Protein AF-A0A1S3J0Y4-F1 (afdb_monomer)

Organism: Lingula anatina (NCBI:txid7574)

pLDDT: mean 82.68, std 21.54, range [33.75, 98.81]

Radius of gyration: 28.7 Å; Cα contacts (8 Å, |Δi|>4): 491; chains: 1; bounding box: 96×42×73 Å

Mean predicted aligned error: 11.29 Å

Secondary structure (DSSP, 8-state):
-PPPPP------------------EEEEEEEEEEESEEEEEETTEEEEE-TT--TT-BEEEEEEEETTS--EEEEEEE-SB-TTT--BTTTTB----EEEEEETTS-B-STTSEEEEEEE--S-GGGGGSS-HHHH---EE-PPPTTTTSTTPPP-TTSEEPEEE-HHHH---SPPPTTTSB-GGGS--TT--EEESS-TTTEEEEEEEEEPPPP--S---------TTSHHHHHHHHTTS--

Foldseek 3Di:
DDDDDDDDDDDDDDDPPPPDPPQDKDKKKWKKAKQAWKWKFKQLHTWDIPVVSLGLFMDITIDIDGFQFKMKIKMKGFHQADQFQGAHDVNQHFFLIWIWIDMPVGDTADLQKWKAFFKWDQPDPVCNVDPCSSVPGGMDGHDDDPSRRHNPDDDDPRTHGWDFDACVSRPSPDADDVPSHHRPVPGPRDPHTITDHPDRRIRGIMMIMHMDPRHRGPPPPPPVPPPVPPVVVVVVVVVVVPD

Structure (mmCIF, N/CA/C/O backbone):
data_AF-A0A1S3J0Y4-F1
#
_entry.id   AF-A0A1S3J0Y4-F1
#
loop_
_atom_site.group_PDB
_atom_site.id
_atom_site.type_symbol
_atom_site.label_atom_id
_atom_site.label_alt_id
_atom_site.label_comp_id
_atom_site.label_asym_id
_atom_site.label_entity_id
_atom_site.label_seq_id
_atom_site.pdbx_PDB_ins_code
_atom_site.Cartn_x
_atom_site.Cartn_y
_atom_site.Cartn_z
_atom_site.occupancy
_atom_site.B_iso_or_equiv
_atom_site.auth_seq_id
_atom_site.auth_comp_id
_atom_site.auth_asym_id
_atom_site.auth_atom_id
_atom_site.pdbx_PDB_model_num
ATOM 1 N N . MET A 1 1 ? -78.689 24.602 47.063 1.00 35.09 1 MET A N 1
ATOM 2 C CA . MET A 1 1 ? -77.256 24.836 46.788 1.00 35.09 1 MET A CA 1
ATOM 3 C C . MET A 1 1 ? -76.621 23.493 46.456 1.00 35.09 1 MET A C 1
ATOM 5 O O . MET A 1 1 ? -76.581 22.658 47.352 1.00 35.09 1 MET A O 1
ATOM 9 N N . PRO A 1 2 ? -76.220 23.218 45.205 1.00 35.97 2 PRO A N 1
ATOM 10 C CA . PRO A 1 2 ? -75.466 22.018 44.874 1.00 35.97 2 PRO A CA 1
ATOM 11 C C . PRO A 1 2 ? -73.958 22.284 44.971 1.00 35.97 2 PRO A C 1
ATOM 13 O O . PRO A 1 2 ? -73.468 23.350 44.605 1.00 35.97 2 PRO A O 1
ATOM 16 N N . VAL A 1 3 ? -73.248 21.292 45.497 1.00 39.78 3 VAL A N 1
ATOM 17 C CA . VAL A 1 3 ? -71.794 21.246 45.663 1.00 39.78 3 VAL A CA 1
ATOM 18 C C . VAL A 1 3 ? -71.143 21.003 44.298 1.00 39.78 3 VAL A C 1
ATOM 20 O O . VAL A 1 3 ? -71.443 20.006 43.645 1.00 39.78 3 VAL A O 1
ATOM 23 N N . LEU A 1 4 ? -70.247 21.896 43.869 1.00 33.75 4 LEU A N 1
ATOM 24 C CA . LEU A 1 4 ? -69.374 21.686 42.711 1.00 33.75 4 LEU A CA 1
ATOM 25 C C . LEU A 1 4 ? -68.325 20.621 43.061 1.00 33.75 4 LEU A C 1
ATOM 27 O O . LEU A 1 4 ? -67.519 20.828 43.968 1.00 33.75 4 LEU A O 1
ATOM 31 N N . ARG A 1 5 ? -68.319 19.495 42.338 1.00 40.66 5 ARG A N 1
ATOM 32 C CA . ARG A 1 5 ? -67.146 18.615 42.255 1.00 40.66 5 ARG A CA 1
ATOM 33 C C . ARG A 1 5 ? -66.371 18.937 40.981 1.00 40.66 5 ARG A C 1
ATOM 35 O O . ARG A 1 5 ? -66.922 18.966 39.887 1.00 40.66 5 ARG A O 1
ATOM 42 N N . THR A 1 6 ? -65.098 19.220 41.200 1.00 52.16 6 THR A N 1
ATOM 43 C CA . THR A 1 6 ? -63.995 19.413 40.259 1.00 52.16 6 THR A CA 1
ATOM 44 C C . THR A 1 6 ? -63.678 18.149 39.469 1.00 52.16 6 THR A C 1
ATOM 46 O O . THR A 1 6 ? -63.581 17.091 40.084 1.00 52.16 6 THR A O 1
ATOM 49 N N . GLU A 1 7 ? -63.333 18.279 38.188 1.00 41.66 7 GLU A N 1
ATOM 50 C CA . GLU A 1 7 ? -62.414 17.345 37.526 1.00 41.66 7 GLU A CA 1
ATOM 51 C C . GLU A 1 7 ? -61.397 18.129 36.687 1.00 41.66 7 GLU A C 1
ATOM 53 O O . GLU A 1 7 ? -61.737 18.776 35.698 1.00 41.66 7 GLU A O 1
ATOM 58 N N . ALA A 1 8 ? -60.138 18.111 37.128 1.00 44.72 8 ALA A N 1
ATOM 59 C CA . ALA A 1 8 ? -58.999 18.579 36.353 1.00 44.72 8 ALA A CA 1
ATOM 60 C C . ALA A 1 8 ? -58.509 17.407 35.493 1.00 44.72 8 ALA A C 1
ATOM 62 O O . ALA A 1 8 ? -58.025 16.407 36.022 1.00 44.72 8 ALA A O 1
ATOM 63 N N . GLN A 1 9 ? -58.653 17.511 34.173 1.00 39.72 9 GLN A N 1
ATOM 64 C CA . GLN A 1 9 ? -58.108 16.522 33.247 1.00 39.72 9 GLN A CA 1
ATOM 65 C C . GLN A 1 9 ? -56.592 16.720 33.124 1.00 39.72 9 GLN A C 1
ATOM 67 O O . GLN A 1 9 ? -56.127 17.710 32.563 1.00 39.72 9 GLN A O 1
ATOM 72 N N . ILE A 1 10 ? -55.814 15.778 33.663 1.00 43.66 10 ILE A N 1
ATOM 73 C CA . ILE A 1 10 ? -54.362 15.704 33.470 1.00 43.66 10 ILE A CA 1
ATOM 74 C C . ILE A 1 10 ? -54.104 14.892 32.198 1.00 43.66 10 ILE A C 1
ATOM 76 O O . ILE A 1 10 ? -54.352 13.687 32.155 1.00 43.66 10 ILE A O 1
ATOM 80 N N . LEU A 1 11 ? -53.615 15.560 31.154 1.00 36.44 11 LEU A N 1
ATOM 81 C CA . LEU A 1 11 ? -53.202 14.933 29.901 1.00 36.44 11 LEU A CA 1
ATOM 82 C C . LEU A 1 11 ? -51.816 14.292 30.086 1.00 36.44 11 LEU A C 1
ATOM 84 O O . LEU A 1 11 ? -50.804 14.990 30.134 1.00 36.44 11 LEU A O 1
ATOM 88 N N . PHE A 1 12 ? -51.760 12.964 30.190 1.00 42.16 12 PHE A N 1
ATOM 89 C CA . PHE A 1 12 ? -50.499 12.218 30.183 1.00 42.16 12 PHE A CA 1
ATOM 90 C C . PHE A 1 12 ? -50.028 12.007 28.740 1.00 42.16 12 PHE A C 1
ATOM 92 O O . PHE A 1 12 ? -50.601 11.218 27.991 1.00 42.16 12 PHE A O 1
ATOM 99 N N . ILE A 1 13 ? -48.971 12.718 28.347 1.00 45.78 13 ILE A N 1
ATOM 100 C CA . ILE A 1 13 ? -48.260 12.472 27.089 1.00 45.78 13 ILE A CA 1
ATOM 101 C C . ILE A 1 13 ? -47.361 11.247 27.303 1.00 45.78 13 ILE A C 1
ATOM 103 O O . ILE A 1 13 ? -46.375 11.310 28.035 1.00 45.78 13 ILE A O 1
ATOM 107 N N . TYR A 1 14 ? -47.709 10.122 26.679 1.00 46.03 14 TYR A N 1
ATOM 108 C CA . TYR A 1 14 ? -46.865 8.928 26.650 1.00 46.03 14 TYR A CA 1
ATOM 109 C C . TYR A 1 14 ? -45.752 9.123 25.617 1.00 46.03 14 TYR A C 1
ATOM 111 O O . TYR A 1 14 ? -45.988 9.046 24.413 1.00 46.03 14 TYR A O 1
ATOM 119 N N . LEU A 1 15 ? -44.529 9.372 26.086 1.00 47.09 15 LEU A N 1
ATOM 120 C CA . LEU A 1 15 ? -43.342 9.347 25.238 1.00 47.09 15 LEU A CA 1
ATOM 121 C C . LEU A 1 15 ? -42.933 7.879 25.034 1.00 47.09 15 LEU A C 1
ATOM 123 O O . LEU A 1 15 ? -42.345 7.258 25.919 1.00 47.09 15 LEU A O 1
ATOM 127 N N . ALA A 1 16 ? -43.284 7.298 23.887 1.00 52.62 16 ALA A N 1
ATOM 128 C CA . ALA A 1 16 ? -42.755 6.002 23.482 1.00 52.62 16 ALA A CA 1
ATOM 129 C C . ALA A 1 16 ? -41.270 6.177 23.134 1.00 52.62 16 ALA A C 1
ATOM 131 O O . ALA A 1 16 ? -40.929 6.675 22.062 1.00 52.62 16 ALA A O 1
ATOM 132 N N . ILE A 1 17 ? -40.380 5.800 24.054 1.00 54.59 17 ILE A N 1
ATOM 133 C CA . ILE A 1 17 ? -38.949 5.699 23.762 1.00 54.59 17 ILE A CA 1
ATOM 134 C C . ILE A 1 17 ? -38.783 4.477 22.857 1.00 54.59 17 ILE A C 1
ATOM 136 O O . ILE A 1 17 ? -38.705 3.341 23.324 1.00 54.59 17 ILE A O 1
ATOM 140 N N . VAL A 1 18 ? -38.781 4.702 21.543 1.00 56.59 18 VAL A N 1
ATOM 141 C CA . VAL A 1 18 ? -38.233 3.735 20.590 1.00 56.59 18 VAL A CA 1
ATOM 142 C C . VAL A 1 18 ? -36.770 3.564 20.985 1.00 56.59 18 VAL A C 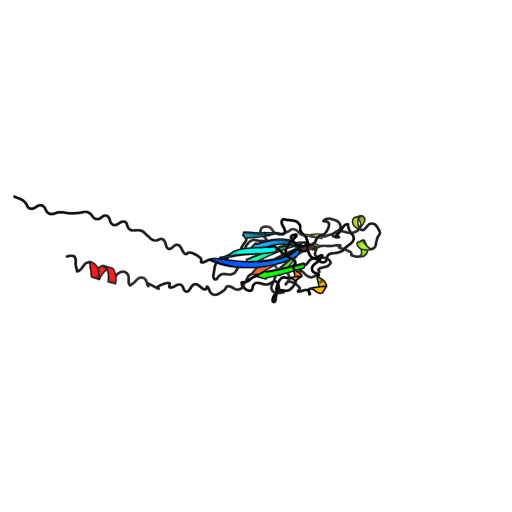1
ATOM 144 O O . VAL A 1 18 ? -36.038 4.550 21.038 1.00 56.59 18 VAL A O 1
ATOM 147 N N . GLY A 1 19 ? -36.365 2.347 21.351 1.00 53.34 19 GLY A N 1
ATOM 148 C CA . GLY A 1 19 ? -34.991 2.047 21.746 1.00 53.34 19 GLY A CA 1
ATOM 149 C C . GLY A 1 19 ? -34.037 2.342 20.595 1.00 53.34 19 GLY A C 1
ATOM 150 O O . GLY A 1 19 ? -33.842 1.505 19.717 1.00 53.34 19 GLY A O 1
ATOM 151 N N . VAL A 1 20 ? -33.470 3.546 20.579 1.00 52.66 20 VAL A N 1
ATOM 152 C CA . VAL A 1 20 ? -32.366 3.893 19.693 1.00 52.66 20 VAL A CA 1
ATOM 153 C C . VAL A 1 20 ? -31.143 3.203 20.278 1.00 52.66 20 VAL A C 1
ATOM 155 O O . VAL A 1 20 ? -30.615 3.628 21.303 1.00 52.66 20 VAL A O 1
ATOM 158 N N . ASN A 1 21 ? -30.730 2.095 19.665 1.00 58.19 21 ASN A N 1
ATOM 159 C CA . ASN A 1 21 ? -29.431 1.508 19.956 1.00 58.19 21 ASN A CA 1
ATOM 160 C C . ASN A 1 21 ? -28.378 2.483 19.430 1.00 58.19 21 ASN A C 1
ATOM 162 O O . ASN A 1 21 ? -28.123 2.538 18.227 1.00 58.19 21 ASN A O 1
ATOM 166 N N . PHE A 1 22 ? -27.803 3.285 20.321 1.00 56.00 22 PHE A N 1
ATOM 167 C CA . PHE A 1 22 ? -26.569 3.987 20.016 1.00 56.00 22 PHE A CA 1
ATOM 168 C C . PHE A 1 22 ? -25.468 2.931 19.968 1.00 56.00 22 PHE A C 1
ATOM 170 O O . PHE A 1 22 ? -25.177 2.290 20.975 1.00 56.00 22 PHE A O 1
ATOM 177 N N . SER A 1 23 ? -24.900 2.707 18.783 1.00 66.19 23 SER A N 1
ATOM 178 C CA . SER A 1 23 ? -23.596 2.059 18.716 1.00 66.19 23 SER A CA 1
ATOM 179 C C . SER A 1 23 ? -22.611 3.069 19.275 1.00 66.19 23 SER A C 1
ATOM 181 O O . SER A 1 23 ? -22.446 4.139 18.688 1.00 66.19 23 SER A O 1
ATOM 183 N N . GLU A 1 24 ? -21.998 2.761 20.413 1.00 80.50 24 GLU A N 1
ATOM 184 C CA . GLU A 1 24 ? -20.853 3.536 20.875 1.00 80.50 24 GLU A CA 1
ATOM 185 C C . GLU A 1 24 ? -19.780 3.512 19.781 1.00 80.50 24 GLU A C 1
ATOM 187 O O . GLU A 1 24 ? -19.647 2.534 19.034 1.00 80.50 24 GLU A O 1
ATOM 192 N N . THR A 1 25 ? -19.084 4.631 19.622 1.00 87.94 25 THR A N 1
ATOM 193 C CA . THR A 1 25 ? -18.008 4.789 18.648 1.00 87.94 25 THR A CA 1
ATOM 194 C C . THR A 1 25 ? -16.700 4.993 19.386 1.00 87.94 25 THR A C 1
ATOM 196 O O . THR A 1 25 ? -16.644 5.727 20.373 1.00 87.94 25 THR A O 1
ATOM 199 N N . LYS A 1 26 ? -15.638 4.380 18.877 1.00 90.81 26 LYS A N 1
ATOM 200 C CA . LYS A 1 26 ? -14.267 4.595 19.321 1.00 90.81 26 LYS A CA 1
ATOM 201 C C . LYS A 1 26 ? -13.515 5.343 18.226 1.00 90.81 26 LYS A C 1
ATOM 203 O O . LYS A 1 26 ? -13.543 4.922 17.071 1.00 90.81 26 LYS A O 1
ATOM 208 N N . THR A 1 27 ? -12.796 6.395 18.602 1.00 95.56 27 THR A N 1
ATOM 209 C CA . THR A 1 27 ? -11.818 7.029 17.716 1.00 95.56 27 THR A CA 1
ATOM 210 C C . THR A 1 27 ? -10.561 6.170 17.649 1.00 95.56 27 THR A C 1
ATOM 212 O O . THR A 1 27 ? -10.024 5.758 18.680 1.00 95.56 27 THR A O 1
ATOM 215 N N . VAL A 1 28 ? -10.111 5.901 16.430 1.00 96.44 28 VAL A N 1
ATOM 216 C CA . VAL A 1 28 ? -8.860 5.213 16.117 1.00 96.44 28 VAL A CA 1
ATOM 217 C C . VAL A 1 28 ? -7.961 6.188 15.379 1.00 96.44 28 VAL A C 1
ATOM 219 O O . VAL A 1 28 ? -8.393 6.853 14.435 1.00 96.44 28 VAL A O 1
ATOM 222 N N . SER A 1 29 ? -6.708 6.273 15.808 1.00 98.25 29 SER A N 1
ATOM 223 C CA . SER A 1 29 ? -5.715 7.159 15.211 1.00 98.25 29 SER A CA 1
ATOM 224 C C . SER A 1 29 ? -4.396 6.446 14.936 1.00 98.25 29 SER A C 1
ATOM 226 O O . SER A 1 29 ? -4.099 5.398 15.509 1.00 98.25 29 SER A O 1
ATOM 228 N N . GLY A 1 30 ? -3.592 6.986 14.025 1.00 98.19 30 GLY A N 1
ATOM 229 C CA . GLY A 1 30 ? -2.297 6.399 13.706 1.00 98.19 30 GLY A CA 1
ATOM 230 C C . GLY A 1 30 ? -1.647 6.986 12.469 1.00 98.19 30 GLY A C 1
ATOM 231 O O . GLY A 1 30 ? -1.918 8.126 12.093 1.00 98.19 30 GLY A O 1
ATOM 232 N N . HIS A 1 31 ? -0.770 6.198 11.851 1.00 97.81 31 HIS A N 1
ATOM 233 C CA . HIS A 1 31 ? 0.009 6.626 10.697 1.00 97.81 31 HIS A CA 1
ATOM 234 C C . HIS A 1 31 ? 0.021 5.571 9.596 1.00 97.81 31 HIS A C 1
ATOM 236 O O . HIS A 1 31 ? 0.090 4.369 9.864 1.00 97.81 31 HIS A O 1
ATOM 242 N N . VAL A 1 32 ? 0.013 6.053 8.357 1.00 97.31 32 VAL A N 1
ATOM 243 C CA . VAL A 1 32 ? 0.180 5.269 7.133 1.00 97.31 32 VAL A CA 1
ATOM 244 C C . VAL A 1 32 ? 1.374 5.828 6.368 1.00 97.31 32 VAL A C 1
ATOM 246 O O . VAL A 1 32 ? 1.524 7.043 6.260 1.00 97.31 32 VAL A O 1
ATOM 249 N N . TYR A 1 33 ? 2.215 4.955 5.834 1.00 96.44 33 TYR A N 1
ATOM 250 C CA . TYR A 1 33 ? 3.260 5.290 4.873 1.00 96.44 33 TYR A CA 1
ATOM 251 C C . TYR A 1 33 ? 3.146 4.344 3.684 1.00 96.44 33 TYR A C 1
ATOM 253 O O . TYR A 1 33 ? 2.991 3.135 3.883 1.00 96.44 33 TYR A O 1
ATOM 261 N N . VAL A 1 34 ? 3.238 4.890 2.473 1.00 95.31 34 VAL A N 1
ATOM 262 C CA . VAL A 1 34 ? 3.362 4.106 1.246 1.00 95.31 34 VAL A CA 1
ATOM 263 C C . VAL A 1 34 ? 4.431 4.729 0.360 1.00 95.31 34 VAL A C 1
ATOM 265 O O . VAL A 1 34 ? 4.420 5.944 0.174 1.00 95.31 34 VAL A O 1
ATOM 268 N N . ASP A 1 35 ? 5.328 3.909 -0.182 1.00 92.44 35 ASP A N 1
ATOM 269 C CA . ASP A 1 35 ? 6.092 4.272 -1.378 1.00 92.44 35 ASP A CA 1
ATOM 270 C C . ASP A 1 35 ? 5.256 3.837 -2.595 1.00 92.44 35 ASP A C 1
ATOM 272 O O . ASP A 1 35 ? 5.054 2.642 -2.788 1.00 92.44 35 ASP A O 1
ATOM 276 N N . ASN A 1 36 ? 4.563 4.726 -3.314 1.00 89.69 36 ASN A N 1
ATOM 277 C CA . ASN A 1 36 ? 4.463 6.183 -3.127 1.00 89.69 36 ASN A CA 1
ATOM 278 C C . ASN A 1 36 ? 3.065 6.686 -2.763 1.00 89.69 36 ASN A C 1
ATOM 280 O O . ASN A 1 36 ? 2.942 7.696 -2.077 1.00 89.69 36 ASN A O 1
ATOM 284 N N . TYR A 1 37 ? 2.008 6.030 -3.232 1.00 93.25 37 TYR A N 1
ATOM 285 C CA . TYR A 1 37 ? 0.654 6.575 -3.188 1.00 93.25 37 TYR A CA 1
ATOM 286 C C . TYR A 1 37 ? -0.312 5.605 -2.545 1.00 93.25 37 TYR A C 1
ATOM 288 O O . TYR A 1 37 ? -0.217 4.396 -2.739 1.00 93.25 37 TYR A O 1
ATOM 296 N N . PHE A 1 38 ? -1.311 6.126 -1.835 1.00 95.94 38 PHE A N 1
ATOM 297 C CA . PHE A 1 38 ? -2.342 5.272 -1.261 1.00 95.94 38 PHE A CA 1
ATOM 298 C C . PHE A 1 38 ? -3.712 5.925 -1.192 1.00 95.94 38 PHE A C 1
ATOM 300 O O . PHE A 1 38 ? -3.846 7.145 -1.238 1.00 95.94 38 PHE A O 1
ATOM 307 N N . LYS A 1 39 ? -4.730 5.077 -1.031 1.00 96.75 39 LYS A N 1
ATOM 308 C CA . LYS A 1 39 ? -6.075 5.435 -0.578 1.00 96.75 39 LYS A CA 1
ATOM 309 C C . LYS A 1 39 ? -6.508 4.438 0.485 1.00 96.75 39 LYS A C 1
ATOM 311 O O . LYS A 1 39 ? -6.565 3.239 0.212 1.00 96.75 39 LYS A O 1
ATOM 316 N N . LEU A 1 40 ? -6.826 4.936 1.673 1.00 98.06 40 LEU A N 1
ATOM 317 C CA . LEU A 1 40 ? -7.309 4.158 2.806 1.00 98.06 40 LEU A CA 1
ATOM 318 C C . LEU A 1 40 ? -8.826 4.291 2.934 1.00 98.06 40 LEU A C 1
ATOM 320 O O . LEU A 1 40 ? -9.377 5.393 3.010 1.00 98.06 40 LEU A O 1
ATOM 324 N N . TYR A 1 41 ? -9.477 3.141 3.053 1.00 98.56 41 TYR A N 1
ATOM 325 C CA . TYR A 1 41 ? -10.884 3.009 3.381 1.00 98.56 41 TYR A CA 1
ATOM 326 C C . TYR A 1 41 ? -11.055 2.127 4.614 1.00 98.56 41 TYR A C 1
ATOM 328 O O . TYR A 1 41 ? -10.388 1.099 4.755 1.00 98.56 41 TYR A O 1
ATOM 336 N N . VAL A 1 42 ? -11.996 2.499 5.478 1.00 98.12 42 VAL A N 1
ATOM 337 C CA . VAL A 1 42 ? -12.380 1.719 6.658 1.00 98.12 42 VAL A CA 1
ATOM 338 C C . VAL A 1 42 ? -13.890 1.542 6.660 1.00 98.12 42 VAL A C 1
ATOM 340 O O . VAL A 1 42 ? -14.648 2.499 6.521 1.00 98.12 42 VAL A O 1
ATOM 343 N N . ASN A 1 43 ? -14.344 0.292 6.760 1.00 96.50 43 ASN A N 1
ATOM 344 C CA . ASN A 1 43 ? -15.750 -0.106 6.673 1.00 96.50 43 ASN A CA 1
ATOM 345 C C . ASN A 1 43 ? -16.475 0.439 5.421 1.00 96.50 43 ASN A C 1
ATOM 347 O O . ASN A 1 43 ? -17.689 0.629 5.430 1.00 96.50 43 ASN A O 1
ATOM 351 N N . GLY A 1 44 ? -15.740 0.665 4.328 1.00 97.19 44 GLY A N 1
ATOM 352 C CA . GLY A 1 44 ? -16.248 1.248 3.083 1.00 97.19 44 GLY A CA 1
ATOM 353 C C . GLY A 1 44 ? -16.271 2.780 3.031 1.00 97.19 44 GLY A C 1
ATOM 354 O O . GLY A 1 44 ? -16.519 3.326 1.958 1.00 97.19 44 GLY A O 1
ATOM 355 N N . GLY A 1 45 ? -15.989 3.472 4.138 1.00 97.56 45 GLY A N 1
ATOM 356 C CA . GLY A 1 45 ? -15.811 4.924 4.172 1.00 97.56 45 GLY A CA 1
ATOM 357 C C . GLY A 1 45 ? -14.386 5.324 3.794 1.00 97.56 45 GLY A C 1
ATOM 358 O O . GLY A 1 45 ? -13.434 4.664 4.202 1.00 97.56 45 GLY A O 1
ATOM 359 N N . PHE A 1 46 ? -14.234 6.390 3.008 1.00 97.44 46 PHE A N 1
ATOM 360 C CA . PHE A 1 46 ? -12.928 6.981 2.705 1.00 97.44 46 PHE A CA 1
ATOM 361 C C . PHE A 1 46 ? -12.353 7.663 3.950 1.00 97.44 46 PHE A C 1
ATOM 363 O O . PHE A 1 46 ? -13.065 8.425 4.603 1.00 97.44 46 PHE A O 1
ATOM 370 N N . ILE A 1 47 ? -11.083 7.397 4.256 1.00 97.50 47 ILE A N 1
ATOM 371 C CA . ILE A 1 47 ? -10.390 7.967 5.418 1.00 97.50 47 ILE A CA 1
ATOM 372 C C . ILE A 1 47 ? -9.349 8.992 4.989 1.00 97.50 47 ILE A C 1
ATOM 374 O O . ILE A 1 47 ? -9.363 10.125 5.463 1.00 97.50 47 ILE A O 1
ATOM 378 N N . ALA A 1 48 ? -8.425 8.581 4.126 1.00 94.88 48 ALA A N 1
ATOM 379 C CA . ALA A 1 48 ? -7.299 9.402 3.713 1.00 94.88 48 ALA A CA 1
ATOM 380 C C . ALA A 1 48 ? -6.688 8.869 2.421 1.00 94.88 48 ALA A C 1
ATOM 382 O O . ALA A 1 48 ? -6.841 7.699 2.066 1.00 94.88 48 ALA A O 1
ATOM 383 N N . ASP A 1 49 ? -5.938 9.729 1.761 1.00 92.75 49 ASP A N 1
ATOM 384 C CA . ASP A 1 49 ? -5.029 9.414 0.673 1.00 92.75 49 ASP A CA 1
ATOM 385 C C . ASP A 1 49 ? -3.765 10.272 0.804 1.00 92.75 49 ASP A C 1
ATOM 387 O O . ASP A 1 49 ? -3.667 11.136 1.681 1.00 92.75 49 ASP A O 1
ATOM 391 N N . ASP A 1 50 ? -2.792 10.047 -0.073 1.00 81.81 50 ASP A N 1
ATOM 392 C CA . ASP A 1 50 ? -1.664 10.967 -0.243 1.00 81.81 50 ASP A CA 1
ATOM 393 C C . ASP A 1 50 ? -2.055 12.136 -1.175 1.00 81.81 50 ASP A C 1
ATOM 395 O O . ASP A 1 50 ? -1.550 12.295 -2.288 1.00 81.81 50 ASP A O 1
ATOM 399 N N . THR A 1 51 ? -3.022 12.951 -0.736 1.00 63.09 51 THR A N 1
ATOM 400 C CA . THR A 1 51 ? -3.690 14.009 -1.530 1.00 63.09 51 THR A CA 1
ATOM 401 C C . THR A 1 51 ? -2.762 15.107 -2.044 1.00 63.09 51 THR A C 1
ATOM 403 O O . THR A 1 51 ? -3.168 15.916 -2.880 1.00 63.09 51 THR A O 1
ATOM 406 N N . LEU A 1 52 ? -1.534 15.184 -1.533 1.00 60.66 52 LEU A N 1
ATOM 407 C CA . LEU A 1 52 ? -0.568 16.204 -1.930 1.00 60.66 52 LEU A CA 1
ATOM 408 C C . LEU A 1 52 ? 0.472 15.680 -2.920 1.00 60.66 52 LEU A C 1
ATOM 410 O O . LEU A 1 52 ? 1.328 16.471 -3.317 1.00 60.66 52 LEU A O 1
ATOM 414 N N . PHE A 1 53 ? 0.398 14.397 -3.311 1.00 64.19 53 PHE A N 1
ATOM 415 C CA . PHE A 1 53 ? 1.438 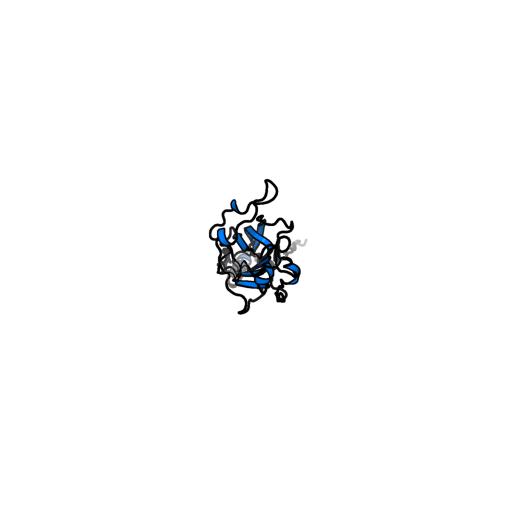13.724 -4.093 1.00 64.19 53 PHE A CA 1
ATOM 416 C C . PHE A 1 53 ? 2.816 14.066 -3.525 1.00 64.19 53 PHE A C 1
ATOM 418 O O . PHE A 1 53 ? 3.707 14.521 -4.248 1.00 64.19 53 PHE A O 1
ATOM 425 N N . LYS A 1 54 ? 2.946 13.959 -2.198 1.00 69.38 54 LYS A N 1
ATOM 426 C CA . LYS A 1 54 ? 4.197 14.207 -1.488 1.00 69.38 54 LYS A CA 1
ATOM 427 C C . LYS A 1 54 ? 4.813 12.845 -1.212 1.00 69.38 54 LYS A C 1
ATOM 429 O O . LYS A 1 54 ? 4.686 12.358 -0.082 1.00 69.38 54 LYS A O 1
ATOM 434 N N . PRO A 1 55 ? 5.470 12.245 -2.225 1.00 71.12 55 PRO A N 1
ATOM 435 C CA . PRO A 1 55 ? 6.033 10.921 -2.069 1.00 71.12 55 PRO A CA 1
ATOM 436 C C . PRO A 1 55 ? 6.945 10.912 -0.846 1.00 71.12 55 PRO A C 1
ATOM 438 O O . PRO A 1 55 ? 7.590 11.917 -0.520 1.00 71.12 55 PRO A O 1
ATOM 441 N N . GLN A 1 56 ? 6.996 9.759 -0.185 1.00 83.25 56 GLN A N 1
ATOM 442 C CA . GLN A 1 56 ? 7.956 9.479 0.882 1.00 83.25 56 GLN A CA 1
ATOM 443 C C . GLN A 1 56 ? 7.688 10.269 2.181 1.00 83.25 56 GLN A C 1
ATOM 445 O O . GLN A 1 56 ? 8.573 10.446 3.025 1.00 83.25 56 GLN A O 1
ATOM 450 N N . THR A 1 57 ? 6.438 10.700 2.389 1.00 91.25 57 THR A N 1
ATOM 451 C CA . THR A 1 57 ? 5.948 11.228 3.670 1.00 91.25 57 THR A CA 1
ATOM 452 C C . THR A 1 57 ? 4.899 10.306 4.281 1.00 91.25 57 THR A C 1
ATOM 454 O O . THR A 1 57 ? 4.182 9.604 3.576 1.00 91.25 57 THR A O 1
ATOM 457 N N . ALA A 1 58 ? 4.824 10.269 5.612 1.00 94.19 58 ALA A N 1
ATOM 458 C CA . ALA A 1 58 ? 3.750 9.558 6.297 1.00 94.19 58 ALA A CA 1
ATOM 459 C C . ALA A 1 58 ? 2.514 10.454 6.471 1.00 94.19 58 ALA A C 1
ATOM 461 O O . ALA A 1 58 ? 2.628 11.662 6.700 1.00 94.19 58 ALA A O 1
ATOM 462 N N . THR A 1 59 ? 1.338 9.834 6.461 1.00 94.75 59 THR A N 1
ATOM 463 C CA . THR A 1 59 ? 0.045 10.481 6.691 1.00 94.75 59 THR A CA 1
ATOM 464 C C . THR A 1 59 ? -0.502 10.076 8.053 1.00 94.75 59 THR A C 1
ATOM 466 O O . THR A 1 59 ? -0.676 8.888 8.333 1.00 94.75 59 THR A O 1
ATOM 469 N N . ALA A 1 60 ? -0.795 11.063 8.900 1.00 95.94 60 ALA A N 1
ATOM 470 C CA . ALA A 1 60 ? -1.548 10.843 10.130 1.00 95.94 60 ALA A CA 1
ATOM 471 C C . ALA A 1 60 ? -3.039 10.676 9.804 1.00 95.94 60 ALA A C 1
ATOM 473 O O . ALA A 1 60 ? -3.602 11.453 9.033 1.00 95.94 60 ALA A O 1
ATOM 474 N N . VAL A 1 61 ? -3.680 9.678 10.407 1.00 97.19 61 VAL A N 1
ATOM 475 C CA . VAL A 1 61 ? -5.104 9.375 10.221 1.00 97.19 61 VAL A CA 1
ATOM 476 C C . VAL A 1 61 ? -5.822 9.365 11.565 1.00 97.19 61 VAL A C 1
ATOM 478 O O . VAL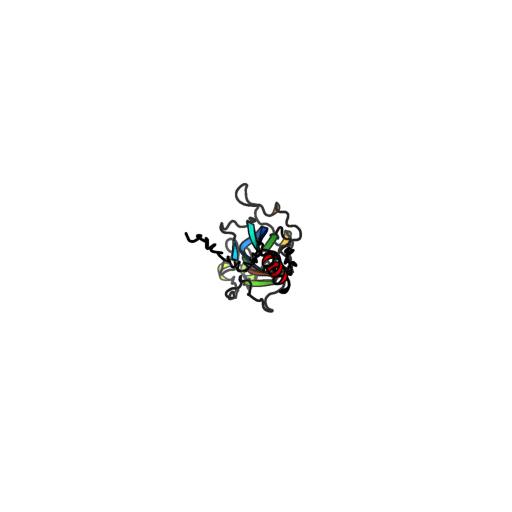 A 1 61 ? -5.241 8.993 12.584 1.00 97.19 61 VAL A O 1
ATOM 481 N N . SER A 1 62 ? -7.085 9.787 11.569 1.00 97.56 62 SER A N 1
ATOM 482 C CA . SER A 1 62 ? -7.976 9.723 12.729 1.00 97.56 62 SER A CA 1
ATOM 483 C C . SER A 1 62 ? -9.416 9.592 12.247 1.00 97.56 62 SER A C 1
ATOM 485 O O . SER A 1 62 ? -9.851 10.372 11.399 1.00 97.56 62 SER A O 1
ATOM 487 N N . PHE A 1 63 ? -10.131 8.580 12.729 1.00 96.69 63 PHE A N 1
ATOM 488 C CA . PHE A 1 63 ? -11.492 8.263 12.301 1.00 96.69 63 PHE A CA 1
ATOM 489 C C . PHE A 1 63 ? -12.235 7.469 13.376 1.00 96.69 63 PHE A C 1
ATOM 491 O O . PHE A 1 63 ? -11.623 6.824 14.224 1.00 96.69 63 PHE A O 1
ATOM 498 N N . ASP A 1 64 ? -13.564 7.485 13.315 1.00 94.75 64 ASP A N 1
ATOM 499 C CA . ASP A 1 64 ? -14.406 6.748 14.252 1.00 94.75 64 ASP A CA 1
ATOM 500 C C . ASP A 1 64 ? -14.834 5.393 13.677 1.00 94.75 64 ASP A C 1
ATOM 502 O O . ASP A 1 64 ? -15.236 5.274 12.516 1.00 94.75 64 ASP A O 1
ATOM 506 N N . VAL A 1 65 ? -14.788 4.363 14.519 1.00 92.38 65 VAL A N 1
ATOM 507 C CA . VAL A 1 65 ? -15.324 3.025 14.245 1.00 92.38 65 VAL A CA 1
ATOM 508 C C . VAL A 1 65 ? -16.348 2.642 15.307 1.00 92.38 65 VAL A C 1
ATOM 510 O O . VAL A 1 65 ? -16.349 3.189 16.407 1.00 92.38 65 VAL A O 1
ATOM 513 N N . GLY A 1 66 ? -17.234 1.694 14.994 1.00 86.31 66 GLY A N 1
ATOM 514 C CA . GLY A 1 66 ? -18.144 1.144 16.000 1.00 86.31 66 GLY A CA 1
ATOM 515 C C . GLY A 1 66 ? -17.373 0.396 17.091 1.00 86.31 66 GLY A C 1
ATOM 516 O O . GLY A 1 66 ? -16.419 -0.325 16.792 1.00 86.31 66 GLY A O 1
ATOM 517 N N . ASP A 1 67 ? -17.789 0.555 18.345 1.00 76.69 67 ASP A N 1
ATOM 518 C CA . ASP A 1 67 ? -17.232 -0.188 19.470 1.00 76.69 67 ASP A CA 1
ATOM 519 C C . ASP A 1 67 ? -17.764 -1.633 19.476 1.00 76.69 67 ASP A C 1
ATOM 521 O O . ASP A 1 67 ? -18.972 -1.874 19.439 1.00 76.69 67 ASP A O 1
ATOM 525 N N . GLY A 1 68 ? -16.857 -2.614 19.498 1.00 71.12 68 GLY A N 1
ATOM 526 C CA . GLY A 1 68 ? -17.215 -4.028 19.659 1.00 71.12 68 GLY A CA 1
ATOM 527 C C . GLY A 1 68 ? -17.568 -4.834 18.403 1.00 71.12 68 GLY A C 1
ATOM 528 O O . GLY A 1 68 ? -18.220 -5.872 18.520 1.00 71.12 68 GLY A O 1
ATOM 529 N N . GLY A 1 69 ? -17.167 -4.392 17.207 1.00 83.62 69 GLY A N 1
ATOM 530 C CA . GLY A 1 69 ? -17.374 -5.128 15.953 1.00 83.62 69 GLY A CA 1
ATOM 531 C C . GLY A 1 69 ? -16.098 -5.318 15.131 1.00 83.62 69 GLY A C 1
ATOM 532 O O . GLY A 1 69 ? -15.061 -4.728 15.421 1.00 83.62 69 GLY A O 1
ATOM 533 N N . GLU A 1 70 ? -16.183 -6.139 14.080 1.00 91.81 70 GLU A N 1
ATOM 534 C CA . GLU A 1 70 ? -15.121 -6.244 13.074 1.00 91.81 70 GLU A CA 1
ATOM 535 C C . GLU A 1 70 ? -15.038 -4.958 12.245 1.00 91.81 70 GLU A C 1
ATOM 537 O O . GLU A 1 70 ? -16.057 -4.446 11.750 1.00 91.81 70 GLU A O 1
ATOM 542 N N . ASN A 1 71 ? -13.812 -4.483 12.042 1.00 94.75 71 ASN A N 1
ATOM 543 C CA . ASN A 1 71 ? -13.487 -3.383 11.154 1.00 94.75 71 ASN A CA 1
ATOM 544 C C . ASN A 1 71 ? -12.773 -3.917 9.920 1.00 94.75 71 ASN A C 1
ATOM 546 O O . ASN A 1 71 ? -11.806 -4.670 10.022 1.00 94.75 71 ASN A O 1
ATOM 550 N N . VAL A 1 72 ? -13.261 -3.511 8.751 1.00 97.00 72 VAL A N 1
ATOM 551 C CA . VAL A 1 72 ? -12.675 -3.891 7.466 1.00 97.00 72 VAL A CA 1
ATOM 552 C C . VAL A 1 72 ? -11.844 -2.737 6.938 1.00 97.00 72 VAL A C 1
ATOM 554 O O . VAL A 1 72 ? -12.377 -1.665 6.660 1.00 97.00 72 VAL A O 1
ATOM 557 N N . PHE A 1 73 ? -10.555 -2.977 6.765 1.00 98.44 73 PHE A N 1
ATOM 558 C CA . PHE A 1 73 ? -9.597 -2.069 6.160 1.00 98.44 73 PHE A CA 1
ATOM 559 C C . PHE A 1 73 ? -9.390 -2.461 4.702 1.00 98.44 73 PHE A C 1
ATOM 561 O O . PHE A 1 73 ? -9.227 -3.642 4.387 1.00 98.44 73 PHE A O 1
ATOM 568 N N . ALA A 1 74 ? -9.377 -1.471 3.818 1.00 98.62 74 ALA A N 1
ATOM 569 C CA . ALA A 1 74 ? -9.024 -1.643 2.420 1.00 98.62 74 ALA A CA 1
ATOM 570 C C . ALA A 1 74 ? -8.096 -0.509 1.995 1.00 98.62 74 ALA A C 1
ATOM 572 O O . ALA A 1 74 ? -8.434 0.666 2.136 1.00 98.62 74 ALA A O 1
ATOM 573 N N . ILE A 1 75 ? -6.926 -0.871 1.484 1.00 98.62 75 ILE A N 1
ATOM 574 C CA . ILE A 1 75 ? -5.897 0.069 1.065 1.00 98.62 75 ILE A CA 1
ATOM 575 C C . ILE A 1 75 ? -5.559 -0.231 -0.383 1.00 98.62 75 ILE A C 1
ATOM 577 O O . ILE A 1 75 ? -5.108 -1.328 -0.700 1.00 98.62 75 ILE A O 1
ATOM 581 N N . TRP A 1 76 ? -5.790 0.743 -1.253 1.00 98.06 76 TRP A N 1
ATOM 582 C CA . TRP A 1 76 ? -5.143 0.783 -2.557 1.00 98.06 76 TRP A CA 1
ATOM 583 C C . TRP A 1 76 ? -3.792 1.453 -2.365 1.00 98.06 76 TRP A C 1
ATOM 585 O O . TRP A 1 76 ? -3.742 2.516 -1.749 1.00 98.06 76 TRP A O 1
ATOM 595 N N . ALA A 1 77 ? -2.727 0.830 -2.848 1.00 96.75 77 ALA A N 1
ATOM 596 C CA . ALA A 1 77 ? -1.369 1.336 -2.766 1.00 96.75 77 ALA A CA 1
ATOM 597 C C . ALA A 1 77 ? -0.707 1.222 -4.141 1.00 96.75 77 ALA A C 1
ATOM 599 O O . ALA A 1 77 ? -0.928 0.237 -4.853 1.00 96.75 77 ALA A O 1
ATOM 600 N N . ALA A 1 78 ? 0.069 2.228 -4.526 1.00 94.94 78 ALA A N 1
ATOM 601 C CA . ALA A 1 78 ? 0.761 2.242 -5.800 1.00 94.94 78 ALA A CA 1
ATOM 602 C C . ALA A 1 78 ? 2.151 2.865 -5.710 1.00 94.94 78 ALA A C 1
ATOM 604 O O . ALA A 1 78 ? 2.342 3.880 -5.041 1.00 94.94 78 ALA A O 1
ATOM 605 N N . ASP A 1 79 ? 3.066 2.261 -6.450 1.00 93.06 79 ASP A N 1
ATOM 606 C CA . ASP A 1 79 ? 4.403 2.757 -6.728 1.00 93.06 79 ASP A CA 1
ATOM 607 C C . ASP A 1 79 ? 4.386 3.862 -7.799 1.00 93.06 79 ASP A C 1
ATOM 609 O O . ASP A 1 79 ? 3.369 4.070 -8.480 1.00 93.06 79 ASP A O 1
ATOM 613 N N . ASN A 1 80 ? 5.494 4.577 -7.984 1.00 91.56 80 ASN A N 1
ATOM 614 C CA . ASN A 1 80 ? 5.627 5.676 -8.946 1.00 91.56 80 ASN A CA 1
ATOM 615 C C . ASN A 1 80 ? 6.024 5.177 -10.347 1.00 91.56 80 ASN A C 1
ATOM 617 O O . ASN A 1 80 ? 6.989 5.632 -10.970 1.00 91.56 80 ASN A O 1
ATOM 621 N N . ALA A 1 81 ? 5.208 4.277 -10.885 1.00 92.69 81 ALA A N 1
ATOM 622 C CA . ALA A 1 81 ? 5.441 3.656 -12.180 1.00 92.69 81 ALA A CA 1
ATOM 623 C C . ALA A 1 81 ? 4.691 4.353 -13.329 1.00 92.69 81 ALA A C 1
ATOM 625 O O . ALA A 1 81 ? 3.489 4.629 -13.244 1.00 92.69 81 ALA A O 1
ATOM 626 N N . ASP A 1 82 ? 5.373 4.564 -14.461 1.00 94.12 82 ASP A N 1
ATOM 627 C CA . ASP A 1 82 ? 4.720 4.964 -15.710 1.00 94.12 82 ASP A CA 1
ATOM 628 C C . ASP A 1 82 ? 3.743 3.878 -16.186 1.00 94.12 82 ASP A C 1
ATOM 630 O O . ASP A 1 82 ? 4.045 2.686 -16.203 1.00 94.12 82 ASP A O 1
ATOM 634 N N . ASN A 1 83 ? 2.556 4.292 -16.624 1.00 93.75 83 ASN A N 1
ATOM 635 C CA . ASN A 1 83 ? 1.462 3.374 -16.935 1.00 93.75 83 ASN A CA 1
ATOM 636 C C . ASN A 1 83 ? 1.749 2.430 -18.122 1.00 93.75 83 ASN A C 1
ATOM 638 O O . ASN A 1 83 ? 1.105 1.385 -18.250 1.00 93.75 83 ASN A O 1
ATOM 642 N N . LEU A 1 84 ? 2.672 2.797 -19.017 1.00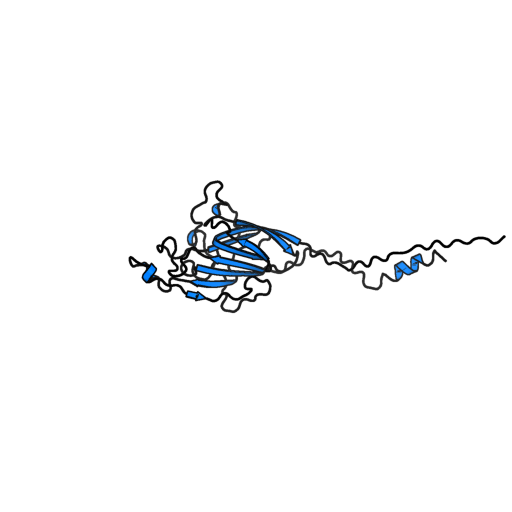 93.00 84 LEU A N 1
ATOM 643 C CA . LEU A 1 84 ? 3.060 1.987 -20.167 1.00 93.00 84 LEU A CA 1
ATOM 644 C C . LEU A 1 84 ? 4.331 1.190 -19.886 1.00 93.00 84 LEU A C 1
ATOM 646 O O . LEU A 1 84 ? 4.346 -0.020 -20.115 1.00 93.00 84 LEU A O 1
ATOM 650 N N . THR A 1 85 ? 5.394 1.869 -19.462 1.00 93.31 85 THR A N 1
ATOM 651 C CA . THR A 1 85 ? 6.730 1.275 -19.324 1.00 93.31 85 THR A CA 1
ATOM 652 C C . THR A 1 85 ? 6.885 0.517 -18.019 1.00 93.31 85 THR A C 1
ATOM 654 O O . THR A 1 85 ? 7.705 -0.395 -17.978 1.00 93.31 85 THR A O 1
ATOM 657 N N . THR A 1 86 ? 6.079 0.880 -17.013 1.00 93.81 86 THR A N 1
ATOM 658 C CA . THR A 1 86 ? 6.122 0.427 -15.617 1.00 93.81 86 THR A CA 1
ATOM 659 C C . THR A 1 86 ? 7.391 0.791 -14.873 1.00 93.81 86 THR A C 1
ATOM 661 O O . THR A 1 86 ? 7.738 0.143 -13.889 1.00 93.81 86 THR A O 1
ATOM 664 N N . LEU A 1 87 ? 8.122 1.763 -15.396 1.00 93.44 87 LEU A N 1
ATOM 665 C CA . LEU A 1 87 ? 9.365 2.213 -14.818 1.00 93.44 87 LEU A CA 1
ATOM 666 C C . LEU A 1 87 ? 9.155 3.535 -14.104 1.00 93.44 87 LEU A C 1
ATOM 668 O O . LEU A 1 87 ? 8.294 4.341 -14.462 1.00 93.44 87 LEU A O 1
ATOM 672 N N . GLU A 1 88 ? 10.000 3.761 -13.118 1.00 89.44 88 GLU A N 1
ATOM 673 C CA . GLU A 1 88 ? 9.952 4.943 -12.290 1.00 89.44 88 GLU A CA 1
ATOM 674 C C . GLU A 1 88 ? 10.977 5.985 -12.727 1.00 89.44 88 GLU A C 1
ATOM 676 O O . GLU A 1 88 ? 11.985 5.685 -13.383 1.00 89.44 88 GLU A O 1
ATOM 681 N N . TYR A 1 89 ? 10.725 7.230 -12.315 1.00 85.94 89 TYR A N 1
ATOM 682 C CA . TYR A 1 89 ? 11.672 8.345 -12.389 1.00 85.94 89 TYR A CA 1
ATOM 683 C C . TYR A 1 89 ? 12.364 8.467 -13.761 1.00 85.94 89 TYR A C 1
ATOM 685 O O . TYR A 1 89 ? 13.578 8.290 -13.888 1.00 85.94 89 TYR A O 1
ATOM 693 N N . ASN A 1 90 ? 11.583 8.816 -14.790 1.00 86.00 90 ASN A N 1
ATOM 694 C CA . ASN A 1 90 ? 12.024 8.943 -16.189 1.00 86.00 90 ASN A CA 1
ATOM 695 C C . ASN A 1 90 ? 12.529 7.630 -16.810 1.00 86.00 90 ASN A C 1
ATOM 697 O O . ASN A 1 90 ? 13.530 7.631 -17.527 1.00 86.00 90 ASN A O 1
ATOM 701 N N . ASP A 1 91 ? 11.832 6.527 -16.546 1.00 85.25 91 ASP A N 1
ATOM 702 C CA . ASP A 1 91 ? 12.122 5.210 -17.112 1.00 85.25 91 ASP A CA 1
ATOM 703 C C . ASP A 1 91 ? 13.507 4.648 -16.751 1.00 85.25 91 ASP A C 1
ATOM 705 O O . ASP A 1 91 ? 14.169 4.017 -17.579 1.00 85.25 91 ASP A O 1
ATOM 709 N N . THR A 1 92 ? 13.973 4.898 -15.523 1.00 84.56 92 THR A N 1
ATOM 710 C CA . THR A 1 92 ? 15.322 4.494 -15.079 1.00 84.56 92 THR A CA 1
ATOM 711 C C . THR A 1 92 ? 15.329 3.425 -14.000 1.00 84.56 92 THR A C 1
ATOM 713 O O . THR A 1 92 ? 16.344 2.749 -13.829 1.00 84.56 92 THR A O 1
ATOM 716 N N . GLN A 1 93 ? 14.224 3.275 -13.275 1.00 89.88 93 GLN A N 1
ATOM 717 C CA . GLN A 1 93 ? 14.125 2.404 -12.112 1.00 89.88 93 GLN A CA 1
ATOM 718 C C . GLN A 1 93 ? 12.934 1.462 -12.247 1.00 89.88 93 GLN A C 1
ATOM 720 O O . GLN A 1 93 ? 11.978 1.743 -12.966 1.00 89.88 93 GLN A O 1
ATOM 725 N N . VAL A 1 94 ? 13.045 0.316 -11.592 1.00 90.69 94 VAL A N 1
ATOM 726 C CA . VAL A 1 94 ? 11.991 -0.688 -11.469 1.00 90.69 94 VAL A CA 1
ATOM 727 C C . VAL A 1 94 ? 11.620 -0.727 -9.989 1.00 90.69 94 VAL A C 1
ATOM 729 O O . VAL A 1 94 ? 12.519 -0.557 -9.168 1.00 90.69 94 VAL A O 1
ATOM 732 N N . GLY A 1 95 ? 10.338 -0.929 -9.697 1.00 86.69 95 GLY A N 1
ATOM 733 C CA . GLY A 1 95 ? 9.697 -0.530 -8.447 1.00 86.69 95 GLY A CA 1
ATOM 734 C C . GLY A 1 95 ? 10.351 -0.965 -7.134 1.00 86.69 95 GLY A C 1
ATOM 735 O O . GLY A 1 95 ? 11.049 -1.981 -7.047 1.00 86.69 95 GLY A O 1
ATOM 736 N N . ASP A 1 96 ? 10.092 -0.171 -6.101 1.00 90.06 96 ASP A N 1
ATOM 737 C CA . ASP A 1 96 ? 10.471 -0.390 -4.704 1.00 90.06 96 ASP A CA 1
ATOM 738 C C . ASP A 1 96 ? 9.302 -0.138 -3.734 1.00 90.06 96 ASP A C 1
ATOM 740 O O . ASP A 1 96 ? 9.501 -0.033 -2.520 1.00 90.06 96 ASP A O 1
ATOM 744 N N . GLY A 1 97 ? 8.075 -0.115 -4.265 1.00 92.44 97 GLY A N 1
ATOM 745 C CA . GLY A 1 97 ? 6.875 0.236 -3.525 1.00 92.44 97 GLY A CA 1
ATOM 746 C C . GLY A 1 97 ? 6.652 -0.578 -2.252 1.00 92.44 97 GLY A C 1
ATOM 747 O O . GLY A 1 97 ? 7.062 -1.727 -2.126 1.00 92.44 97 GLY A O 1
ATOM 748 N N . GLY A 1 98 ? 5.937 -0.017 -1.280 1.00 96.19 98 GLY A N 1
ATOM 749 C CA . GLY A 1 98 ? 5.669 -0.730 -0.031 1.00 96.19 98 GLY A CA 1
ATOM 750 C C . GLY A 1 98 ? 4.718 0.004 0.895 1.00 96.19 98 GLY A C 1
ATOM 751 O O . GLY A 1 98 ? 4.749 1.225 0.983 1.00 96.19 98 GLY A O 1
ATOM 752 N N . LEU A 1 99 ? 3.874 -0.742 1.615 1.00 97.62 99 LEU A N 1
ATOM 753 C CA . LEU A 1 99 ? 2.845 -0.203 2.510 1.00 97.62 99 LEU A CA 1
ATOM 754 C C . LEU A 1 99 ? 3.149 -0.528 3.973 1.00 97.62 99 LEU A C 1
ATOM 756 O O . LEU A 1 99 ? 3.360 -1.687 4.327 1.00 97.62 99 LEU A O 1
ATOM 760 N N . ARG A 1 100 ? 3.069 0.470 4.858 1.00 98.31 100 ARG A N 1
ATOM 761 C CA . ARG A 1 100 ? 3.131 0.275 6.310 1.00 98.31 100 ARG A CA 1
ATOM 762 C C . ARG A 1 100 ? 2.091 1.115 7.042 1.00 98.31 100 ARG A C 1
ATOM 764 O O . ARG A 1 100 ? 1.951 2.308 6.789 1.00 98.31 100 ARG A O 1
ATOM 771 N N . MET A 1 101 ? 1.373 0.503 7.982 1.00 98.62 101 MET A N 1
ATOM 772 C CA . MET A 1 101 ? 0.389 1.187 8.825 1.00 98.62 101 MET A CA 1
ATOM 773 C C . MET A 1 101 ? 0.493 0.716 10.274 1.00 98.62 101 MET A C 1
ATOM 775 O O . MET A 1 101 ? 0.655 -0.476 10.546 1.00 98.62 101 MET A O 1
ATOM 779 N N . VAL A 1 102 ? 0.349 1.664 11.200 1.00 98.69 102 VAL A N 1
ATOM 780 C CA . VAL A 1 102 ? 0.235 1.423 12.642 1.00 98.69 102 VAL A CA 1
ATOM 781 C C . VAL A 1 102 ? -0.885 2.288 13.214 1.00 98.69 102 VAL A C 1
ATOM 783 O O . VAL A 1 102 ? -0.886 3.503 13.011 1.00 98.69 102 VAL A O 1
ATOM 786 N N . LEU A 1 103 ? -1.829 1.667 13.922 1.00 98.31 103 LEU A N 1
ATOM 787 C CA . LEU A 1 103 ? -2.952 2.331 14.585 1.00 98.31 103 LEU A CA 1
ATOM 788 C C . LEU A 1 103 ? -2.928 2.084 16.102 1.00 98.31 103 LEU A C 1
ATOM 790 O O . LEU A 1 103 ? -2.399 1.080 16.583 1.00 98.31 103 LEU A O 1
ATOM 794 N N . ASP A 1 104 ? -3.511 3.008 16.862 1.00 96.69 104 ASP A N 1
ATOM 795 C CA . ASP A 1 104 ? -3.558 2.991 18.329 1.00 96.69 104 ASP A CA 1
ATOM 796 C C . ASP A 1 104 ? -4.494 1.922 18.921 1.00 96.69 104 ASP A C 1
ATOM 798 O O . ASP A 1 104 ? -4.398 1.595 20.106 1.00 96.69 104 ASP A O 1
ATOM 802 N N . ASP A 1 105 ? -5.359 1.322 18.103 1.00 93.56 105 ASP A N 1
ATOM 803 C CA . ASP A 1 105 ? -6.194 0.180 18.472 1.00 93.56 105 ASP A CA 1
ATOM 804 C C . ASP A 1 105 ? -5.472 -1.172 18.363 1.00 93.56 105 ASP A C 1
ATOM 806 O O . ASP A 1 105 ? -6.061 -2.206 18.681 1.00 93.56 105 ASP A O 1
ATOM 810 N N . GLY A 1 106 ? -4.196 -1.159 17.963 1.00 94.75 106 GLY A N 1
ATOM 811 C CA . GLY A 1 106 ? -3.363 -2.343 17.774 1.00 94.75 106 GLY A CA 1
ATOM 812 C C . GLY A 1 106 ? -3.398 -2.910 16.355 1.00 94.75 106 GLY A C 1
ATOM 813 O O . GLY A 1 106 ? -2.658 -3.851 16.066 1.00 94.75 106 GLY A O 1
ATOM 814 N N . THR A 1 107 ? -4.208 -2.347 15.453 1.00 96.94 107 THR A N 1
ATOM 815 C CA . THR A 1 107 ? -4.193 -2.727 14.040 1.00 96.94 107 THR A CA 1
ATOM 816 C C . THR A 1 107 ? -2.875 -2.297 13.398 1.00 96.94 107 THR A C 1
ATOM 818 O O . THR A 1 107 ? -2.491 -1.127 13.425 1.00 96.94 107 THR A O 1
ATOM 821 N N . VAL A 1 108 ? -2.182 -3.255 12.786 1.00 98.50 108 VAL A N 1
ATOM 822 C CA . VAL A 1 108 ? -0.900 -3.043 12.106 1.00 98.50 108 VAL A CA 1
ATOM 823 C C . VAL A 1 108 ? -0.858 -3.789 10.777 1.00 98.50 108 VAL A C 1
ATOM 825 O O . VAL A 1 108 ? -1.550 -4.795 10.596 1.00 98.50 108 VAL A O 1
ATOM 828 N N . THR A 1 109 ? -0.027 -3.323 9.845 1.00 98.81 109 THR A N 1
ATOM 829 C CA . THR A 1 109 ? 0.320 -4.096 8.644 1.00 98.81 109 THR A CA 1
ATOM 830 C C . THR A 1 109 ? 1.177 -5.305 9.000 1.00 98.81 109 THR A C 1
ATOM 832 O O . THR A 1 109 ? 2.160 -5.192 9.733 1.00 98.81 109 THR A O 1
ATOM 835 N N . SER A 1 110 ? 0.781 -6.468 8.484 1.00 98.69 110 SER A N 1
ATOM 836 C CA . SER A 1 110 ? 1.455 -7.757 8.661 1.00 98.69 110 SER A CA 1
ATOM 837 C C . SER A 1 110 ? 1.005 -8.746 7.579 1.00 98.69 110 SER A C 1
ATOM 839 O O . SER A 1 110 ? 0.085 -8.474 6.806 1.00 98.69 110 SER A O 1
ATOM 841 N N . SER A 1 111 ? 1.589 -9.938 7.578 1.00 98.38 111 SER A N 1
ATOM 842 C CA . SER A 1 111 ? 1.223 -11.085 6.735 1.00 98.38 111 SER A CA 1
ATOM 843 C C . SER A 1 111 ? -0.225 -11.577 6.911 1.00 98.38 111 SER A C 1
ATOM 845 O O . SER A 1 111 ? -0.713 -12.381 6.111 1.00 98.38 111 SER A O 1
ATOM 847 N N . ALA A 1 112 ? -0.952 -11.080 7.921 1.00 98.00 112 ALA A N 1
ATOM 848 C CA . ALA A 1 112 ? -2.383 -11.336 8.096 1.00 98.00 112 ALA A CA 1
ATOM 849 C C . ALA A 1 112 ? -3.263 -10.624 7.049 1.00 98.00 112 ALA A C 1
ATOM 851 O O . ALA A 1 112 ? -4.426 -10.992 6.866 1.00 98.00 112 ALA A O 1
ATOM 852 N N . TRP A 1 113 ? -2.730 -9.612 6.362 1.00 98.62 113 TRP A N 1
ATOM 853 C CA . TRP A 1 113 ? -3.431 -8.903 5.296 1.00 98.62 113 TRP A CA 1
ATOM 854 C C . TRP A 1 113 ? -3.530 -9.766 4.036 1.00 98.62 113 TRP A C 1
ATOM 856 O O . TRP A 1 113 ? -2.654 -10.582 3.750 1.00 98.62 113 TRP A O 1
ATOM 866 N N . LYS A 1 114 ? -4.598 -9.577 3.259 1.00 98.56 114 LYS A N 1
ATOM 867 C CA . LYS A 1 114 ? -4.767 -10.170 1.928 1.00 98.56 114 LYS A CA 1
ATOM 868 C C . LYS A 1 114 ? -4.511 -9.125 0.861 1.00 98.56 114 LYS A C 1
ATOM 870 O O . LYS A 1 114 ? -5.196 -8.109 0.858 1.00 98.56 114 LYS A O 1
ATOM 875 N N . CYS A 1 115 ? -3.577 -9.379 -0.046 1.00 98.56 115 CYS A N 1
ATOM 876 C CA . CYS A 1 115 ? -3.189 -8.447 -1.095 1.00 98.56 115 CYS A CA 1
ATOM 877 C C . CYS A 1 115 ? -3.317 -9.062 -2.493 1.00 98.56 115 CYS A C 1
ATOM 879 O O . CYS A 1 115 ? -3.174 -10.274 -2.676 1.00 98.56 115 CYS A O 1
ATOM 881 N N . LYS A 1 116 ? -3.570 -8.213 -3.490 1.00 98.38 116 LYS A N 1
ATOM 882 C CA . LYS A 1 116 ? -3.574 -8.581 -4.908 1.00 98.38 116 LYS A CA 1
ATOM 883 C C . LYS A 1 116 ? -3.049 -7.438 -5.774 1.00 98.38 116 LYS A C 1
ATOM 885 O O . LYS A 1 116 ? -3.413 -6.283 -5.562 1.00 98.38 116 LYS A O 1
ATOM 890 N N . THR A 1 117 ? -2.237 -7.793 -6.764 1.00 98.00 117 THR A N 1
ATOM 891 C CA . THR A 1 117 ? -1.711 -6.899 -7.800 1.00 98.00 117 THR A CA 1
ATOM 892 C C . THR A 1 117 ? -2.758 -6.615 -8.867 1.00 98.00 117 THR A C 1
ATOM 894 O O . THR A 1 117 ? -3.421 -7.529 -9.358 1.00 98.00 117 THR A O 1
ATOM 897 N N . PHE A 1 118 ? -2.845 -5.353 -9.277 1.00 97.75 118 PHE A N 1
ATOM 898 C CA . PHE A 1 118 ? -3.694 -4.880 -10.371 1.00 97.75 118 PHE A CA 1
ATOM 899 C C . PHE A 1 118 ? -2.935 -4.140 -11.473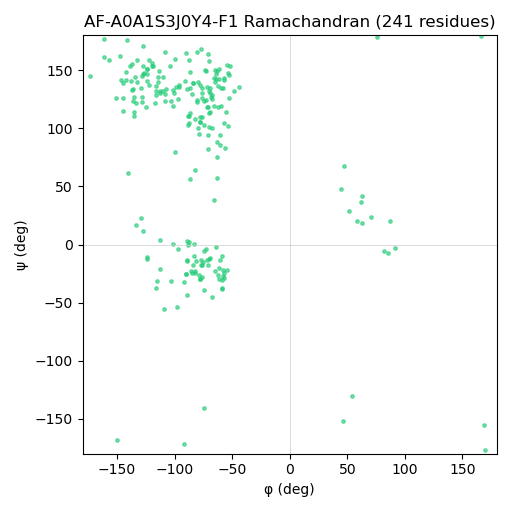 1.00 97.75 118 PHE A C 1
ATOM 901 O O . PHE A 1 118 ? -3.478 -3.940 -12.556 1.00 97.75 118 PHE A O 1
ATOM 908 N N . PHE A 1 119 ? -1.673 -3.810 -11.236 1.00 97.44 119 PHE A N 1
ATOM 909 C CA . PHE A 1 119 ? -0.760 -3.309 -12.250 1.00 97.44 119 PHE A CA 1
ATOM 910 C C . PHE A 1 119 ? 0.624 -3.854 -11.937 1.00 97.44 119 PHE A C 1
ATOM 912 O O . PHE A 1 119 ? 1.090 -3.704 -10.808 1.00 97.44 119 PHE A O 1
ATOM 919 N N . ARG A 1 120 ? 1.264 -4.504 -12.910 1.00 96.31 120 ARG A N 1
ATOM 920 C CA . ARG A 1 120 ? 2.627 -5.010 -12.754 1.00 96.31 120 ARG A CA 1
ATOM 921 C C . ARG A 1 120 ? 3.485 -4.792 -13.977 1.00 96.31 120 ARG A C 1
ATOM 923 O O . ARG A 1 120 ? 2.992 -4.794 -15.101 1.00 96.31 120 ARG A O 1
ATOM 930 N N . GLY A 1 121 ? 4.780 -4.708 -13.754 1.00 94.44 121 GLY A N 1
ATOM 931 C CA . GLY A 1 121 ? 5.789 -4.773 -14.786 1.00 94.44 121 GLY A CA 1
ATOM 932 C C . GLY A 1 121 ? 7.154 -4.304 -14.280 1.00 94.44 121 GLY A C 1
ATOM 933 O O . GLY A 1 121 ? 7.273 -3.923 -13.124 1.00 94.44 121 GLY A O 1
ATOM 934 N N . PRO A 1 122 ? 8.172 -4.327 -15.150 1.00 94.88 122 PRO A N 1
ATOM 935 C CA . PRO A 1 122 ? 8.047 -4.702 -16.553 1.00 94.88 122 PRO A CA 1
ATOM 936 C C . PRO A 1 122 ? 7.858 -6.216 -16.685 1.00 94.88 122 PRO A C 1
ATOM 938 O O . PRO A 1 122 ? 8.342 -6.984 -15.859 1.00 94.88 122 PRO A O 1
ATOM 941 N N . ILE A 1 123 ? 7.149 -6.663 -17.723 1.00 93.62 123 ILE A N 1
ATOM 942 C CA . ILE A 1 123 ? 6.951 -8.103 -17.997 1.00 93.62 123 ILE A CA 1
ATOM 943 C C . ILE A 1 123 ? 8.301 -8.821 -18.185 1.00 93.62 123 ILE A C 1
ATOM 945 O O . ILE A 1 123 ? 8.439 -9.996 -17.852 1.00 93.62 123 ILE A O 1
ATOM 949 N N . ASP A 1 124 ? 9.303 -8.103 -18.698 1.00 91.75 124 ASP A N 1
ATOM 950 C CA . ASP A 1 124 ? 10.671 -8.582 -18.887 1.00 91.75 124 ASP A CA 1
ATOM 951 C C . ASP A 1 124 ? 11.673 -7.517 -18.424 1.00 91.75 124 ASP A C 1
ATOM 953 O O . ASP A 1 124 ? 11.797 -6.471 -19.060 1.00 91.75 124 ASP A O 1
ATOM 957 N N . LEU A 1 125 ? 12.435 -7.792 -17.358 1.00 91.50 125 LEU A N 1
ATOM 958 C CA . LEU A 1 125 ? 13.469 -6.875 -16.856 1.00 91.50 125 LEU A CA 1
ATOM 959 C C . LEU A 1 125 ? 14.535 -6.540 -17.899 1.00 91.50 125 LEU A C 1
ATOM 961 O O . LEU A 1 125 ? 15.115 -5.456 -17.837 1.00 91.50 125 LEU A O 1
ATOM 965 N N . ASN A 1 126 ? 14.795 -7.417 -18.874 1.00 92.75 126 ASN A N 1
ATOM 966 C CA . ASN A 1 126 ? 15.799 -7.143 -19.903 1.00 92.75 126 ASN A CA 1
ATOM 967 C C . ASN A 1 126 ? 15.448 -5.905 -20.734 1.00 92.75 126 ASN A C 1
ATOM 969 O O . ASN A 1 126 ? 16.345 -5.286 -21.312 1.00 92.75 126 ASN A O 1
ATOM 973 N N . CYS A 1 127 ? 14.177 -5.491 -20.751 1.00 91.69 127 CYS A N 1
ATOM 974 C CA . CYS A 1 127 ? 13.738 -4.272 -21.418 1.00 91.69 127 CYS A CA 1
ATOM 975 C C . CYS A 1 127 ? 14.463 -3.012 -20.904 1.00 91.69 127 CYS A C 1
ATOM 977 O O . CYS A 1 127 ? 14.588 -2.049 -21.661 1.00 91.69 127 CYS A O 1
ATOM 979 N N . THR A 1 128 ? 14.979 -3.043 -19.668 1.00 90.94 128 THR A N 1
ATOM 980 C CA . THR A 1 128 ? 15.691 -1.935 -19.004 1.00 90.94 128 THR A CA 1
ATOM 981 C C . THR A 1 128 ? 17.161 -1.809 -19.415 1.00 90.94 128 THR A C 1
ATOM 983 O O . THR A 1 128 ? 17.786 -0.780 -19.183 1.00 90.94 128 THR A O 1
ATOM 986 N N . SER A 1 129 ? 17.727 -2.833 -20.064 1.00 88.12 129 SER A N 1
ATOM 987 C CA . SER A 1 129 ? 19.157 -2.883 -20.412 1.00 88.12 129 SER A CA 1
ATOM 988 C C . SER A 1 129 ? 19.549 -2.010 -21.613 1.00 88.12 129 SER A C 1
ATOM 990 O O . SER A 1 129 ? 20.729 -1.725 -21.824 1.00 88.12 129 SER A O 1
ATOM 992 N N . GLY A 1 130 ? 18.571 -1.605 -22.430 1.00 83.81 130 GLY A N 1
ATOM 993 C CA . GLY A 1 130 ? 18.788 -0.811 -23.636 1.00 83.81 130 GLY A CA 1
ATOM 994 C C . GLY A 1 130 ? 18.742 0.702 -23.385 1.00 83.81 130 GLY A C 1
ATOM 995 O O . GLY A 1 130 ? 18.197 1.155 -22.388 1.00 83.81 130 GLY A O 1
ATOM 996 N N . PRO A 1 131 ? 19.221 1.531 -24.332 1.00 84.56 131 PRO A N 1
ATOM 997 C CA . PRO A 1 131 ? 19.238 2.991 -24.178 1.00 84.56 131 PRO A CA 1
ATOM 998 C C . PRO A 1 131 ? 17.852 3.657 -24.286 1.00 84.56 131 PRO A C 1
ATOM 1000 O O . PRO A 1 131 ? 17.763 4.878 -24.186 1.00 84.56 131 PRO A O 1
ATOM 1003 N N . LYS A 1 132 ? 16.792 2.892 -24.588 1.00 87.50 132 LYS A N 1
ATOM 1004 C CA . LYS A 1 132 ? 15.422 3.391 -24.813 1.00 87.50 132 LYS A CA 1
ATOM 1005 C C . LYS A 1 132 ? 14.361 2.461 -24.203 1.00 87.50 132 LYS A C 1
ATOM 1007 O O . LYS A 1 132 ? 13.538 1.922 -24.956 1.00 87.50 132 LYS A O 1
ATOM 1012 N N . PRO A 1 133 ? 14.368 2.254 -22.876 1.00 87.69 133 PRO A N 1
ATOM 1013 C CA . PRO A 1 133 ? 13.455 1.327 -22.205 1.00 87.69 133 PRO A CA 1
ATOM 1014 C C . PRO A 1 133 ? 11.975 1.651 -22.454 1.00 87.69 133 PRO A C 1
ATOM 1016 O O . PRO A 1 133 ? 11.161 0.743 -22.588 1.00 87.69 133 PRO A O 1
ATOM 1019 N N . TRP A 1 134 ? 11.627 2.920 -22.685 1.00 89.81 134 TRP A N 1
ATOM 1020 C CA . TRP A 1 134 ? 10.267 3.330 -23.055 1.00 89.81 134 TRP A CA 1
ATOM 1021 C C . TRP A 1 134 ? 9.723 2.677 -24.337 1.00 89.81 134 TRP A C 1
ATOM 1023 O O . TRP A 1 134 ? 8.513 2.571 -24.547 1.00 89.81 134 TRP A O 1
ATOM 1033 N N . THR A 1 135 ? 10.600 2.192 -25.219 1.00 89.94 135 THR A N 1
ATOM 1034 C CA . THR A 1 135 ? 10.178 1.499 -26.446 1.00 89.94 135 THR A CA 1
ATOM 1035 C C . THR A 1 135 ? 9.910 0.009 -26.245 1.00 89.94 135 THR A C 1
ATOM 1037 O O . THR A 1 135 ? 9.125 -0.555 -27.008 1.00 89.94 135 THR A O 1
ATOM 1040 N N . THR A 1 136 ? 10.493 -0.605 -25.213 1.00 92.31 136 THR A N 1
ATOM 1041 C CA . THR A 1 136 ? 10.545 -2.061 -25.006 1.00 92.31 136 THR A CA 1
ATOM 1042 C C . THR A 1 136 ? 9.808 -2.521 -23.753 1.00 92.31 136 THR A C 1
ATOM 1044 O O . THR A 1 136 ? 9.168 -3.568 -23.788 1.00 92.31 136 THR A O 1
ATOM 1047 N N . CYS A 1 137 ? 9.873 -1.760 -22.661 1.00 95.44 137 CYS A N 1
ATOM 1048 C CA . CYS A 1 137 ? 9.245 -2.114 -21.394 1.00 95.44 137 CYS A CA 1
ATOM 1049 C C . CYS A 1 137 ? 7.731 -1.974 -21.471 1.00 95.44 137 CYS A C 1
ATOM 1051 O O . CYS A 1 137 ? 7.214 -1.002 -22.024 1.00 95.44 137 CYS A O 1
ATOM 1053 N N . ARG A 1 138 ? 7.018 -2.970 -20.950 1.00 94.94 138 ARG A N 1
ATOM 1054 C CA . ARG A 1 138 ? 5.557 -3.023 -20.937 1.00 94.94 138 ARG A CA 1
ATOM 1055 C C . ARG A 1 138 ? 5.070 -3.631 -19.635 1.00 94.94 138 ARG A C 1
ATOM 1057 O O . ARG A 1 138 ? 5.727 -4.519 -19.091 1.00 94.94 138 ARG A O 1
ATOM 1064 N N . GLY A 1 139 ? 3.899 -3.176 -19.209 1.00 96.19 139 GLY A N 1
ATOM 1065 C CA . GLY A 1 139 ? 3.180 -3.699 -18.058 1.00 96.19 139 GLY A CA 1
ATOM 1066 C C . GLY A 1 139 ? 1.937 -4.490 -18.405 1.00 96.19 139 GLY A C 1
ATOM 1067 O O . GLY A 1 139 ? 1.401 -4.405 -19.511 1.00 96.19 139 GLY A O 1
ATOM 1068 N N . GLU A 1 140 ? 1.449 -5.203 -17.403 1.00 96.56 140 GLU A N 1
ATOM 1069 C CA . GLU A 1 140 ? 0.145 -5.845 -17.393 1.00 96.56 140 GLU A CA 1
ATOM 1070 C C . GLU A 1 140 ? -0.785 -5.095 -16.450 1.00 96.56 140 GLU A C 1
ATOM 1072 O O . GLU A 1 140 ? -0.436 -4.792 -15.307 1.00 96.56 140 GLU A O 1
ATOM 1077 N N . HIS A 1 141 ? -1.994 -4.843 -16.938 1.00 96.88 141 HIS A N 1
ATOM 1078 C CA . HIS A 1 141 ? -3.070 -4.215 -16.188 1.00 96.88 141 HIS A CA 1
ATOM 1079 C C . HIS A 1 141 ? -4.183 -5.228 -15.980 1.00 96.88 141 HIS A C 1
ATOM 1081 O O . HIS A 1 141 ? -4.644 -5.860 -16.932 1.00 96.88 141 HIS A O 1
ATOM 1087 N N . PHE A 1 142 ? -4.642 -5.353 -14.742 1.00 96.81 142 PHE A N 1
ATOM 1088 C CA . PHE A 1 142 ? -5.758 -6.214 -14.385 1.00 96.81 142 PHE A CA 1
ATOM 1089 C C . PHE A 1 142 ? -6.961 -5.361 -14.002 1.00 96.81 142 PHE A C 1
ATOM 1091 O O . PHE A 1 142 ? -6.840 -4.305 -13.382 1.00 96.81 142 PHE A O 1
ATOM 1098 N N . THR A 1 143 ? -8.154 -5.834 -14.349 1.00 96.19 143 THR A N 1
ATOM 1099 C CA . THR A 1 143 ? -9.388 -5.141 -13.985 1.00 96.19 143 THR A CA 1
ATOM 1100 C C . THR A 1 143 ? -9.573 -5.154 -12.471 1.00 96.19 143 THR A C 1
ATOM 1102 O O . THR A 1 143 ? -9.693 -6.215 -11.856 1.00 96.19 143 THR A O 1
ATOM 1105 N N . MET A 1 144 ? -9.624 -3.963 -11.878 1.00 95.44 144 MET A N 1
ATOM 1106 C CA . MET A 1 144 ? -9.993 -3.790 -10.479 1.00 95.44 144 MET A CA 1
ATOM 1107 C C . MET A 1 144 ? -11.471 -4.163 -10.296 1.00 95.44 144 MET A C 1
ATOM 1109 O O . MET A 1 144 ? -12.310 -3.638 -11.034 1.00 95.44 144 MET A O 1
ATOM 1113 N N . PRO A 1 145 ? -11.828 -5.035 -9.339 1.00 95.81 145 PRO A N 1
ATOM 1114 C CA . PRO A 1 145 ? -13.225 -5.340 -9.088 1.00 95.81 145 PRO A CA 1
ATOM 1115 C C . PRO A 1 145 ? -13.955 -4.101 -8.565 1.00 95.81 145 PRO A C 1
ATOM 1117 O O . PRO A 1 145 ? -13.408 -3.317 -7.789 1.00 95.81 145 PRO A O 1
ATOM 1120 N N . GLU A 1 146 ? -15.211 -3.923 -8.960 1.00 95.56 146 GLU A N 1
ATOM 1121 C CA . GLU A 1 146 ? -16.046 -2.865 -8.394 1.00 95.56 146 GLU A CA 1
ATOM 1122 C C . GLU A 1 146 ? -16.227 -3.064 -6.884 1.00 95.56 146 GLU A C 1
ATOM 1124 O O . GLU A 1 146 ? -16.231 -4.188 -6.380 1.00 95.56 146 GLU A O 1
ATOM 1129 N N . ASN A 1 147 ? -16.414 -1.965 -6.150 1.00 96.62 147 ASN A N 1
ATOM 1130 C CA . ASN A 1 147 ? -16.708 -1.986 -4.714 1.00 96.62 147 ASN A CA 1
ATOM 1131 C C . ASN A 1 147 ? -15.645 -2.691 -3.847 1.00 96.62 147 ASN A C 1
ATOM 1133 O O . ASN A 1 147 ? -15.932 -3.050 -2.701 1.00 96.62 147 ASN A O 1
ATOM 1137 N N . TRP A 1 148 ? -14.415 -2.848 -4.351 1.00 97.31 148 TRP A N 1
ATOM 1138 C CA . TRP A 1 148 ? -13.294 -3.514 -3.673 1.00 97.31 148 TRP A CA 1
ATOM 1139 C C . TRP A 1 148 ? -12.969 -2.949 -2.285 1.00 97.31 148 TRP A C 1
ATOM 1141 O O . TRP A 1 148 ? -12.362 -3.643 -1.475 1.00 97.31 148 TRP A O 1
ATOM 1151 N N . TRP A 1 149 ? -13.355 -1.702 -1.995 1.00 97.69 149 TRP A N 1
ATOM 1152 C CA . TRP A 1 149 ? -13.113 -1.024 -0.716 1.00 97.69 149 TRP A CA 1
ATOM 1153 C C . TRP A 1 149 ? -14.227 -1.243 0.313 1.00 97.69 149 TRP A C 1
ATOM 1155 O O . TRP A 1 149 ? -14.060 -0.937 1.492 1.00 97.69 149 TRP A O 1
ATOM 1165 N N . THR A 1 150 ? -15.380 -1.765 -0.107 1.00 97.56 150 THR A N 1
ATOM 1166 C CA . THR A 1 150 ? -16.554 -1.882 0.763 1.00 97.56 150 THR A CA 1
ATOM 1167 C C . THR A 1 150 ? -16.365 -2.944 1.845 1.00 97.56 150 THR A C 1
ATOM 1169 O O . THR A 1 150 ? -15.565 -3.879 1.711 1.00 97.56 150 THR A O 1
ATOM 1172 N N . LYS A 1 151 ? -17.137 -2.819 2.932 1.00 95.12 151 LYS A N 1
ATOM 1173 C CA . LYS A 1 151 ? -17.124 -3.778 4.045 1.00 95.12 151 LYS A CA 1
ATOM 1174 C C . LYS A 1 151 ? -17.482 -5.201 3.599 1.00 95.12 151 LYS A C 1
ATOM 1176 O O . LYS A 1 151 ? -16.858 -6.150 4.050 1.00 95.12 151 LYS A O 1
ATOM 1181 N N . ASN A 1 152 ? -18.431 -5.335 2.672 1.00 95.56 152 ASN A N 1
ATOM 1182 C CA . ASN A 1 152 ? -18.972 -6.630 2.244 1.00 95.56 152 ASN A CA 1
ATOM 1183 C C . ASN A 1 152 ? -18.198 -7.277 1.085 1.00 95.56 152 ASN A C 1
ATOM 1185 O O . ASN A 1 152 ? -18.582 -8.352 0.630 1.00 95.56 152 ASN A O 1
ATOM 1189 N N . PHE A 1 153 ? -17.139 -6.639 0.578 1.00 96.88 153 PHE A N 1
ATOM 1190 C CA . PHE A 1 153 ? -16.320 -7.233 -0.471 1.00 96.88 153 PHE A CA 1
ATOM 1191 C C . PHE A 1 153 ? -15.549 -8.449 0.060 1.00 96.88 153 PHE A C 1
ATOM 1193 O O . PHE A 1 153 ? -14.807 -8.353 1.043 1.00 96.88 153 PHE A O 1
ATOM 1200 N N . THR A 1 154 ? -15.694 -9.578 -0.629 1.00 93.56 154 THR A N 1
ATOM 1201 C CA . THR A 1 154 ? -15.007 -10.836 -0.327 1.00 93.56 154 THR A CA 1
ATOM 1202 C C . THR A 1 154 ? -13.831 -11.046 -1.270 1.00 93.56 154 THR A C 1
ATOM 1204 O O . THR A 1 154 ? -13.978 -10.921 -2.484 1.00 93.56 154 THR A O 1
ATOM 1207 N N . THR A 1 155 ? -12.676 -11.409 -0.721 1.00 94.31 155 THR A N 1
ATOM 1208 C CA . THR A 1 155 ? -11.504 -11.821 -1.499 1.00 94.31 155 THR A CA 1
ATOM 1209 C C . THR A 1 155 ? -11.647 -13.275 -1.955 1.00 94.31 155 THR A C 1
ATOM 1211 O O . THR A 1 155 ? -12.099 -14.111 -1.172 1.00 94.31 155 THR A O 1
ATOM 1214 N N . ASP A 1 156 ? -11.245 -13.583 -3.187 1.00 94.44 156 ASP A N 1
ATOM 1215 C CA . ASP A 1 156 ? -11.148 -14.957 -3.702 1.00 94.44 156 ASP A CA 1
ATOM 1216 C C . ASP A 1 156 ? -9.740 -15.554 -3.473 1.00 94.44 156 ASP A C 1
ATOM 1218 O O . ASP A 1 156 ? -8.907 -14.970 -2.775 1.00 94.44 156 ASP A O 1
ATOM 1222 N N . ASP A 1 157 ? -9.474 -16.730 -4.042 1.00 94.50 157 ASP A N 1
ATOM 1223 C CA . ASP A 1 157 ? -8.201 -17.453 -3.922 1.00 94.50 157 ASP A CA 1
ATOM 1224 C C . ASP A 1 157 ? -7.021 -16.780 -4.644 1.00 94.50 157 ASP A C 1
ATOM 1226 O O . ASP A 1 157 ? -5.866 -17.123 -4.391 1.00 94.50 157 ASP A O 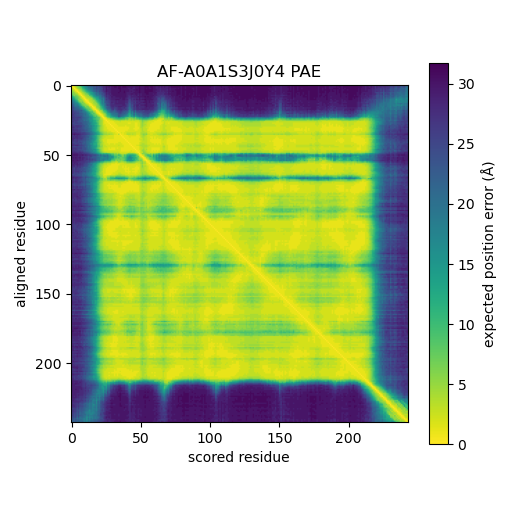1
ATOM 1230 N N . THR A 1 158 ? -7.284 -15.781 -5.489 1.00 95.25 158 THR A N 1
ATOM 1231 C CA . THR A 1 158 ? -6.245 -14.989 -6.157 1.00 95.25 158 THR A CA 1
ATOM 1232 C C . THR A 1 158 ? -5.700 -13.858 -5.281 1.00 95.25 158 THR A C 1
ATOM 1234 O O . THR A 1 158 ? -4.700 -13.234 -5.638 1.00 95.25 158 THR A O 1
ATOM 1237 N N . TRP A 1 159 ? -6.331 -13.584 -4.134 1.00 97.75 159 TRP A N 1
ATOM 1238 C CA . TRP A 1 159 ? -5.800 -12.681 -3.115 1.00 97.75 159 TRP A CA 1
ATOM 1239 C C . TRP A 1 159 ? -4.908 -13.460 -2.154 1.00 97.75 159 TRP A C 1
ATOM 1241 O O . TRP A 1 159 ? -5.359 -14.275 -1.342 1.00 97.75 159 TRP A O 1
ATOM 1251 N N . VAL A 1 160 ? -3.615 -13.186 -2.227 1.00 97.50 160 VAL A N 1
ATOM 1252 C CA . VAL A 1 160 ? -2.607 -13.884 -1.433 1.00 97.50 160 VAL A CA 1
ATOM 1253 C C . VAL A 1 160 ? -2.433 -13.212 -0.079 1.00 97.50 160 VAL A C 1
ATOM 1255 O O . VAL A 1 160 ? -2.795 -12.053 0.106 1.00 97.50 160 VAL A O 1
ATOM 1258 N N . SER A 1 161 ? -1.898 -13.938 0.901 1.00 98.31 161 SER A N 1
ATOM 1259 C CA . SER A 1 161 ? -1.405 -13.270 2.108 1.00 98.31 161 SER A CA 1
ATOM 1260 C C . SER A 1 161 ? -0.273 -12.313 1.743 1.00 98.31 161 SER A C 1
ATOM 1262 O O . SER A 1 161 ? 0.528 -12.616 0.861 1.00 98.31 161 SER A O 1
ATOM 1264 N N . ALA A 1 162 ? -0.237 -11.168 2.415 1.00 98.62 162 ALA A N 1
ATOM 1265 C CA . ALA A 1 162 ? 0.820 -10.186 2.272 1.00 98.62 162 ALA A CA 1
ATOM 1266 C C . ALA A 1 162 ? 2.193 -10.798 2.575 1.00 98.62 162 ALA A C 1
ATOM 1268 O O . ALA A 1 162 ? 2.340 -11.571 3.528 1.00 98.62 162 ALA A O 1
ATOM 1269 N N . THR A 1 163 ? 3.199 -10.400 1.802 1.00 98.69 163 THR A N 1
ATOM 1270 C CA . THR A 1 163 ? 4.601 -10.659 2.144 1.00 98.69 163 THR A CA 1
ATOM 1271 C C . THR A 1 163 ? 5.086 -9.526 3.034 1.00 98.69 163 THR A C 1
ATOM 1273 O O . THR A 1 163 ? 4.808 -8.363 2.743 1.00 98.69 163 THR A O 1
ATOM 1276 N N . GLU A 1 164 ? 5.780 -9.859 4.120 1.00 98.62 164 GLU A N 1
ATOM 1277 C CA . GLU A 1 164 ? 6.427 -8.875 4.987 1.00 98.62 164 GLU A CA 1
ATOM 1278 C C . GLU A 1 164 ? 7.848 -8.603 4.494 1.00 98.62 164 GLU A C 1
ATOM 1280 O O . GLU A 1 164 ? 8.595 -9.546 4.240 1.00 98.62 164 GLU A O 1
ATOM 1285 N N . PHE A 1 165 ? 8.214 -7.327 4.415 1.00 98.38 165 PHE A N 1
ATOM 1286 C CA . PHE A 1 165 ? 9.542 -6.864 4.013 1.00 98.38 165 PHE A CA 1
ATOM 1287 C C . PHE A 1 165 ? 10.201 -6.060 5.137 1.00 98.38 165 PHE A C 1
ATOM 1289 O O . PHE A 1 165 ? 9.524 -5.521 6.028 1.00 98.38 165 PHE A O 1
ATOM 1296 N N . THR A 1 166 ? 11.531 -5.997 5.123 1.00 97.00 166 THR A N 1
ATOM 1297 C CA . THR A 1 166 ? 12.301 -5.172 6.058 1.00 97.00 166 THR A CA 1
ATOM 1298 C C . THR A 1 166 ? 12.353 -3.710 5.621 1.00 97.00 166 THR A C 1
ATOM 1300 O O . THR A 1 166 ? 12.040 -3.354 4.485 1.00 97.00 166 THR A O 1
ATOM 1303 N N . ASP A 1 167 ? 12.774 -2.845 6.545 1.00 94.62 167 ASP A N 1
ATOM 1304 C CA . ASP A 1 167 ? 12.989 -1.424 6.272 1.00 94.62 167 ASP A CA 1
ATOM 1305 C C . ASP A 1 167 ? 14.078 -1.210 5.205 1.00 94.62 167 ASP A C 1
ATOM 1307 O O . ASP A 1 167 ? 14.038 -0.222 4.481 1.00 94.62 167 ASP A O 1
ATOM 1311 N N . GLU A 1 168 ? 15.053 -2.116 5.108 1.00 94.00 168 GLU A N 1
ATOM 1312 C CA . GLU A 1 168 ? 16.136 -2.061 4.123 1.00 94.00 168 GLU A CA 1
ATOM 1313 C C . GLU A 1 168 ? 15.707 -2.520 2.727 1.00 94.00 168 GLU A C 1
ATOM 1315 O O . GLU A 1 168 ? 16.282 -2.051 1.749 1.00 94.00 168 GLU A O 1
ATOM 1320 N N . GLU A 1 169 ? 14.736 -3.433 2.631 1.00 95.25 169 GLU A N 1
ATOM 1321 C CA . GLU A 1 169 ? 14.243 -3.946 1.347 1.00 95.25 169 GLU A CA 1
ATOM 1322 C C . GLU A 1 169 ? 13.366 -2.927 0.616 1.00 95.25 169 GLU A C 1
ATOM 1324 O O . GLU A 1 169 ? 13.483 -2.805 -0.598 1.00 95.25 169 GLU A O 1
ATOM 1329 N N . VAL A 1 170 ? 12.519 -2.198 1.350 1.00 94.62 170 VAL A N 1
ATOM 1330 C CA . VAL A 1 170 ? 11.654 -1.140 0.791 1.00 94.62 170 VAL A CA 1
ATOM 1331 C C . VAL A 1 170 ? 12.369 0.207 0.789 1.00 94.62 170 VAL A C 1
ATOM 1333 O O . VAL A 1 170 ? 12.327 0.965 -0.169 1.00 94.62 170 VAL A O 1
ATOM 1336 N N . GLY A 1 171 ? 13.051 0.534 1.885 1.00 91.31 171 GLY A N 1
ATOM 1337 C CA . GLY A 1 171 ? 13.507 1.892 2.126 1.00 91.31 171 GLY A CA 1
ATOM 1338 C C . GLY A 1 171 ? 12.375 2.822 2.574 1.00 91.31 171 GLY A C 1
ATOM 1339 O O . GLY A 1 171 ? 11.222 2.456 2.767 1.00 91.31 171 GLY A O 1
ATOM 1340 N N . TRP A 1 172 ? 12.751 4.070 2.827 1.00 91.31 172 TRP A N 1
ATOM 1341 C CA . TRP A 1 172 ? 11.857 5.121 3.330 1.00 91.31 172 TRP A CA 1
ATOM 1342 C C . TRP A 1 172 ? 11.970 6.383 2.458 1.00 91.31 172 TRP A C 1
ATOM 1344 O O . TRP A 1 172 ? 11.847 7.508 2.961 1.00 91.31 172 TRP A O 1
ATOM 1354 N N . GLY A 1 173 ? 12.415 6.203 1.210 1.00 86.12 173 GLY A N 1
ATOM 1355 C CA . GLY A 1 173 ? 12.757 7.261 0.268 1.00 86.12 173 GLY A CA 1
ATOM 1356 C C . GLY A 1 173 ? 13.620 8.396 0.829 1.00 86.12 173 GLY A C 1
ATOM 1357 O O . GLY A 1 173 ? 14.413 8.239 1.767 1.00 86.12 173 GLY A O 1
ATOM 1358 N N . ARG A 1 174 ? 13.470 9.589 0.258 1.00 87.25 174 ARG A N 1
ATOM 1359 C CA . ARG A 1 174 ? 14.098 10.823 0.722 1.00 87.25 174 ARG A CA 1
ATOM 1360 C C . ARG A 1 174 ? 13.301 11.396 1.891 1.00 87.25 174 ARG A C 1
ATOM 1362 O O . ARG A 1 174 ? 12.128 11.719 1.761 1.00 87.25 174 ARG A O 1
ATOM 1369 N N . ALA A 1 175 ? 13.973 11.613 3.022 1.00 89.62 175 ALA A N 1
ATOM 1370 C CA . ALA A 1 175 ? 13.348 12.271 4.164 1.00 89.62 175 ALA A CA 1
ATOM 1371 C C . ALA A 1 175 ? 12.816 13.672 3.776 1.00 89.62 175 ALA A C 1
ATOM 1373 O O . ALA A 1 175 ? 13.554 14.439 3.135 1.00 89.62 175 ALA A O 1
ATOM 1374 N N . PRO A 1 176 ? 11.581 14.031 4.181 1.00 89.38 176 PRO A N 1
ATOM 1375 C CA . PRO A 1 176 ? 11.037 15.360 3.926 1.00 89.38 176 PRO A CA 1
ATOM 1376 C C . PRO A 1 176 ? 11.872 16.424 4.636 1.00 89.38 176 PRO A C 1
ATOM 1378 O O . PRO A 1 176 ? 12.442 16.176 5.705 1.00 89.38 176 PRO A O 1
ATOM 1381 N N . ARG A 1 177 ? 11.940 17.631 4.061 1.00 89.06 177 ARG A N 1
ATOM 1382 C CA . ARG A 1 177 ? 12.509 18.769 4.792 1.00 89.06 177 ARG A CA 1
ATOM 1383 C C . ARG A 1 177 ? 11.559 19.194 5.908 1.00 89.06 177 ARG A C 1
ATOM 1385 O O . ARG A 1 177 ? 10.380 18.835 5.929 1.00 89.06 177 ARG A O 1
ATOM 1392 N N . GLU A 1 178 ? 12.081 19.984 6.838 1.00 86.50 178 GLU A N 1
ATOM 1393 C CA . GLU A 1 178 ? 11.280 20.562 7.913 1.00 86.50 178 GLU A C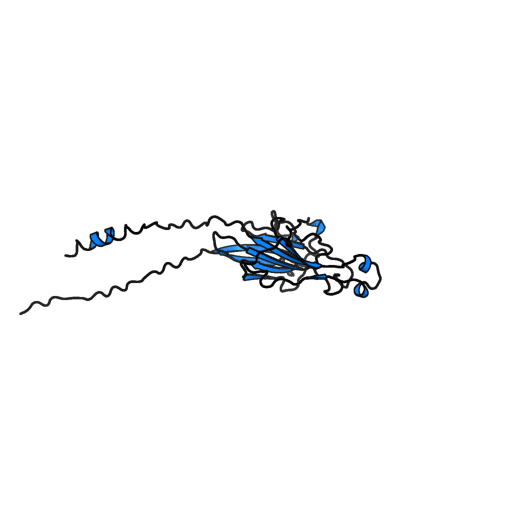A 1
ATOM 1394 C C . GLU A 1 178 ? 10.057 21.305 7.343 1.00 86.50 178 GLU A C 1
ATOM 1396 O O . GLU A 1 178 ? 10.183 22.140 6.448 1.00 86.50 178 GLU A O 1
ATOM 1401 N N . GLY A 1 179 ? 8.866 20.951 7.834 1.00 85.94 179 GLY A N 1
ATOM 1402 C CA . GLY A 1 179 ? 7.590 21.516 7.385 1.00 85.94 179 GLY A CA 1
ATOM 1403 C C . GLY A 1 179 ? 6.997 20.906 6.107 1.00 85.94 179 GLY A C 1
ATOM 1404 O O . GLY A 1 179 ? 5.868 21.248 5.758 1.00 85.94 179 GLY A O 1
ATOM 1405 N N . GLU A 1 180 ? 7.689 19.994 5.413 1.00 86.31 180 GLU A N 1
ATOM 1406 C CA . GLU A 1 180 ? 7.177 19.401 4.164 1.00 86.31 180 GLU A CA 1
ATOM 1407 C C . GLU A 1 180 ? 6.250 18.197 4.395 1.00 86.31 180 GLU A C 1
ATOM 1409 O O . GLU A 1 180 ? 5.369 17.957 3.568 1.00 86.31 180 GLU A O 1
ATOM 1414 N N . GLY A 1 181 ? 6.376 17.496 5.525 1.00 89.06 181 GLY A N 1
ATOM 1415 C CA . GLY A 1 181 ? 5.530 16.358 5.894 1.00 89.06 181 GLY A CA 1
ATOM 1416 C C . GLY A 1 181 ? 6.062 15.607 7.115 1.00 89.06 181 GLY A C 1
ATOM 1417 O O . GLY A 1 181 ? 7.062 16.008 7.715 1.00 89.06 181 GLY A O 1
ATOM 1418 N N . ILE A 1 182 ? 5.396 14.513 7.489 1.00 93.06 182 ILE A N 1
ATOM 1419 C CA . ILE A 1 182 ? 5.847 13.651 8.587 1.00 93.06 182 ILE A CA 1
ATOM 1420 C C . ILE A 1 182 ? 6.945 12.732 8.052 1.00 93.06 182 ILE A C 1
ATOM 1422 O O . ILE A 1 182 ? 6.731 11.986 7.096 1.00 93.06 182 ILE A O 1
ATOM 1426 N N . ASN A 1 183 ? 8.124 12.773 8.674 1.00 94.62 183 ASN A N 1
ATOM 1427 C CA . ASN A 1 183 ? 9.202 11.851 8.340 1.00 94.62 183 ASN A CA 1
ATOM 1428 C C . ASN A 1 183 ? 8.838 10.448 8.853 1.00 94.62 183 ASN A C 1
ATOM 1430 O O . ASN A 1 183 ? 8.711 10.262 10.066 1.00 94.62 183 ASN A O 1
ATOM 1434 N N . PRO A 1 184 ? 8.706 9.437 7.980 1.00 95.00 184 PRO A N 1
ATOM 1435 C CA . PRO A 1 184 ? 8.296 8.109 8.417 1.00 95.00 184 PRO A CA 1
ATOM 1436 C C . PRO A 1 184 ? 9.295 7.463 9.388 1.00 95.00 184 PRO A C 1
ATOM 1438 O O . PRO A 1 184 ? 8.905 6.685 10.254 1.00 95.00 184 PRO A O 1
ATOM 1441 N N . ARG A 1 185 ? 10.576 7.850 9.331 1.00 95.12 185 ARG A N 1
ATOM 1442 C CA . ARG A 1 185 ? 11.631 7.333 10.218 1.00 95.12 185 ARG A CA 1
ATOM 1443 C C . ARG A 1 185 ? 11.497 7.802 11.670 1.00 95.12 185 ARG A C 1
ATOM 1445 O O . ARG A 1 185 ? 12.196 7.284 12.533 1.00 95.12 185 ARG A O 1
ATOM 1452 N N . THR A 1 186 ? 10.649 8.794 11.952 1.00 95.62 186 THR A N 1
ATOM 1453 C CA . THR A 1 186 ? 10.419 9.292 13.320 1.00 95.62 186 THR A CA 1
ATOM 1454 C C . THR A 1 186 ? 9.184 8.680 13.979 1.00 95.62 186 THR A C 1
ATOM 1456 O O . THR A 1 186 ? 8.907 8.979 15.138 1.00 95.62 186 THR A O 1
ATOM 1459 N N . ILE A 1 187 ? 8.423 7.850 13.260 1.00 97.00 187 ILE A N 1
ATOM 1460 C CA . ILE A 1 187 ? 7.224 7.190 13.783 1.00 97.00 187 ILE A CA 1
ATOM 1461 C C . ILE A 1 187 ? 7.617 5.909 14.529 1.00 97.00 187 ILE A C 1
ATOM 1463 O O . ILE A 1 187 ? 8.452 5.128 14.077 1.00 97.00 187 ILE A O 1
ATOM 1467 N N . SER A 1 188 ? 6.969 5.664 15.671 1.00 97.50 188 SER A N 1
ATOM 1468 C CA . SER A 1 188 ? 7.043 4.371 16.353 1.00 97.50 188 SER A CA 1
ATOM 1469 C C . SER A 1 188 ? 6.124 3.369 15.657 1.00 97.50 188 SER A C 1
ATOM 1471 O O . SER A 1 188 ? 4.927 3.305 15.928 1.00 97.50 188 SER A O 1
ATOM 1473 N N . TRP A 1 189 ? 6.690 2.584 14.744 1.00 97.81 189 TRP A N 1
ATOM 1474 C CA . TRP A 1 189 ? 5.948 1.612 13.937 1.00 97.81 189 TRP A CA 1
ATOM 1475 C C . TRP A 1 189 ? 5.510 0.351 14.696 1.00 97.81 189 TRP A C 1
ATOM 1477 O O . TRP A 1 189 ? 4.775 -0.474 14.149 1.00 97.81 189 TRP A O 1
ATOM 1487 N N . GLY A 1 190 ? 5.923 0.188 15.956 1.00 96.44 190 GLY A N 1
ATOM 1488 C CA . GLY A 1 190 ? 5.540 -0.952 16.789 1.00 96.44 190 GLY A CA 1
ATOM 1489 C C . GLY A 1 190 ? 5.857 -2.294 16.122 1.00 96.44 190 GLY A C 1
ATOM 1490 O O . GLY A 1 190 ? 6.968 -2.513 15.650 1.00 96.44 190 GLY A O 1
ATOM 1491 N N . GLN A 1 191 ? 4.869 -3.190 16.088 1.00 96.81 191 GLN A N 1
ATOM 1492 C CA . GLN A 1 191 ? 4.982 -4.506 15.443 1.00 96.81 191 GLN A CA 1
ATOM 1493 C C . GLN A 1 191 ? 4.622 -4.489 13.949 1.00 96.81 191 GLN A C 1
ATOM 1495 O O . GLN A 1 191 ? 4.615 -5.545 13.322 1.00 96.81 191 GLN A O 1
ATOM 1500 N N . SER A 1 192 ? 4.296 -3.326 13.373 1.00 98.44 192 SER A N 1
ATOM 1501 C CA . SER A 1 192 ? 3.972 -3.259 11.947 1.00 98.44 192 SER A CA 1
ATOM 1502 C C . SER A 1 192 ? 5.181 -3.626 11.094 1.00 98.44 192 SER A C 1
ATOM 1504 O O . SER A 1 192 ? 6.327 -3.315 11.436 1.00 98.44 192 SER A O 1
ATOM 1506 N N . ARG A 1 193 ? 4.912 -4.249 9.953 1.00 98.44 193 ARG A N 1
ATOM 1507 C CA . ARG A 1 193 ? 5.889 -4.536 8.903 1.00 98.44 193 ARG A CA 1
ATOM 1508 C C . ARG A 1 193 ? 5.489 -3.834 7.624 1.00 98.44 193 ARG A C 1
ATOM 1510 O O . ARG A 1 193 ? 4.300 -3.579 7.412 1.00 98.44 193 ARG A O 1
ATOM 1517 N N . PHE A 1 194 ? 6.474 -3.536 6.786 1.00 98.62 194 PHE A N 1
ATOM 1518 C CA . PHE A 1 194 ? 6.169 -3.262 5.395 1.00 98.62 194 PHE A CA 1
ATOM 1519 C C . PHE A 1 194 ? 5.507 -4.488 4.792 1.00 98.62 194 PHE A C 1
ATOM 1521 O O . PHE A 1 194 ? 5.953 -5.611 5.030 1.00 98.62 194 PHE A O 1
ATOM 1528 N N . ILE A 1 195 ? 4.433 -4.263 4.051 1.00 98.75 195 ILE A N 1
ATOM 1529 C CA . ILE A 1 195 ? 3.728 -5.303 3.329 1.00 98.75 195 ILE A CA 1
ATOM 1530 C C . ILE A 1 195 ? 3.568 -4.937 1.867 1.00 98.75 195 ILE A C 1
ATOM 1532 O O . ILE A 1 195 ? 3.383 -3.771 1.516 1.00 98.75 195 ILE A O 1
ATOM 1536 N N . TRP A 1 196 ? 3.578 -5.970 1.038 1.00 98.38 196 TRP A N 1
ATOM 1537 C CA . TRP A 1 196 ? 3.221 -5.898 -0.369 1.00 98.38 196 TRP A CA 1
ATOM 1538 C C . TRP A 1 196 ? 2.627 -7.241 -0.816 1.00 98.38 196 TRP A C 1
ATOM 1540 O O . TRP A 1 196 ? 2.303 -8.106 0.007 1.00 98.38 196 TRP A O 1
ATOM 1550 N N . THR A 1 197 ? 2.477 -7.436 -2.122 1.00 97.25 197 THR A N 1
ATOM 1551 C CA . THR A 1 197 ? 2.278 -8.762 -2.725 1.00 97.25 197 THR A CA 1
ATOM 1552 C C . THR A 1 197 ? 3.605 -9.535 -2.730 1.00 97.25 197 THR A C 1
ATOM 1554 O O . THR A 1 197 ? 4.343 -9.516 -1.749 1.00 97.25 197 THR A O 1
ATOM 1557 N N . SER A 1 198 ? 3.923 -10.288 -3.783 1.00 93.44 198 SER A N 1
ATOM 1558 C CA . SER A 1 198 ? 5.139 -11.108 -3.827 1.00 93.44 198 SER A CA 1
ATOM 1559 C C . SER A 1 198 ? 6.391 -10.348 -4.261 1.00 93.44 198 SER A C 1
ATOM 1561 O O . SER A 1 198 ? 7.489 -10.864 -4.074 1.00 93.44 198 SER A O 1
ATOM 1563 N N . SER A 1 199 ? 6.258 -9.176 -4.891 1.00 95.25 199 SER A N 1
ATOM 1564 C CA . SER A 1 199 ? 7.403 -8.493 -5.488 1.00 95.25 199 SER A CA 1
ATOM 1565 C C . SER A 1 199 ? 7.314 -6.980 -5.375 1.00 95.25 199 SER A C 1
ATOM 1567 O O . SER A 1 199 ? 6.476 -6.377 -6.032 1.00 95.25 199 SER A O 1
ATOM 1569 N N . LEU A 1 200 ? 8.238 -6.383 -4.620 1.00 95.12 200 LEU A N 1
ATOM 1570 C CA . LEU A 1 200 ? 8.472 -4.931 -4.630 1.00 95.12 200 LEU A CA 1
ATOM 1571 C C . LEU A 1 200 ? 8.854 -4.450 -6.039 1.00 95.12 200 LEU A C 1
ATOM 1573 O O . LEU A 1 200 ? 8.384 -3.426 -6.499 1.00 95.12 200 LEU A O 1
ATOM 1577 N N . LEU A 1 201 ? 9.627 -5.275 -6.755 1.00 93.75 201 LEU A N 1
ATOM 1578 C CA . LEU A 1 201 ? 10.155 -4.959 -8.079 1.00 93.75 201 LEU A CA 1
ATOM 1579 C C . LEU A 1 201 ? 9.076 -4.864 -9.165 1.00 93.75 201 LEU A C 1
ATOM 1581 O O . LEU A 1 201 ? 9.118 -3.982 -10.010 1.00 93.75 201 LEU A O 1
ATOM 1585 N N . TYR A 1 202 ? 8.142 -5.814 -9.207 1.00 95.50 202 TYR A N 1
ATOM 1586 C CA . TYR A 1 202 ? 7.220 -5.912 -10.341 1.00 95.50 202 TYR A CA 1
ATOM 1587 C C . TYR A 1 202 ? 5.824 -5.389 -10.057 1.00 95.50 202 TYR A C 1
ATOM 1589 O O . TYR A 1 202 ? 5.126 -5.007 -10.992 1.00 95.50 202 TYR A O 1
ATOM 1597 N N . ASP A 1 203 ? 5.347 -5.489 -8.824 1.00 96.81 203 ASP A N 1
ATOM 1598 C CA . ASP A 1 203 ? 3.955 -5.199 -8.517 1.00 96.81 203 ASP A CA 1
ATOM 1599 C C . ASP A 1 203 ? 3.821 -3.695 -8.239 1.00 96.81 203 ASP A C 1
ATOM 1601 O O . ASP A 1 203 ? 4.215 -3.240 -7.180 1.00 96.81 203 ASP A O 1
ATOM 1605 N N . ASN A 1 204 ? 3.269 -2.922 -9.177 1.00 96.06 204 ASN A N 1
ATOM 1606 C CA . ASN A 1 204 ? 3.208 -1.456 -9.079 1.00 96.06 204 ASN A CA 1
ATOM 1607 C C . ASN A 1 204 ? 1.930 -0.949 -8.426 1.00 96.06 204 ASN A C 1
ATOM 1609 O O . ASN A 1 204 ? 1.923 0.101 -7.806 1.00 96.06 204 ASN A O 1
ATOM 1613 N N . THR A 1 205 ? 0.800 -1.631 -8.602 1.00 97.25 205 THR A N 1
ATOM 1614 C CA . THR A 1 205 ? -0.446 -1.269 -7.914 1.00 97.25 205 THR A CA 1
ATOM 1615 C C . THR A 1 205 ? -1.008 -2.490 -7.240 1.00 97.25 205 THR A C 1
ATOM 1617 O O . THR A 1 205 ? -1.327 -3.477 -7.907 1.00 97.25 205 THR A O 1
ATOM 1620 N N . VAL A 1 206 ? -1.198 -2.394 -5.931 1.00 98.12 206 VAL A N 1
ATOM 1621 C CA . VAL A 1 206 ? -1.757 -3.457 -5.106 1.00 98.12 206 VAL A CA 1
ATOM 1622 C C . VAL A 1 206 ? -2.972 -2.951 -4.346 1.00 98.12 206 VAL A C 1
ATOM 1624 O O . VAL A 1 206 ? -3.088 -1.778 -3.993 1.00 98.12 206 VAL A O 1
ATOM 1627 N N . VAL A 1 207 ? -3.893 -3.861 -4.062 1.00 98.56 207 VAL A N 1
ATOM 1628 C CA . VAL A 1 207 ? -4.922 -3.633 -3.050 1.00 98.56 207 VAL A CA 1
ATOM 1629 C C . VAL A 1 207 ? -4.718 -4.629 -1.936 1.00 98.56 207 VAL A C 1
ATOM 1631 O O . VAL A 1 207 ? -4.650 -5.827 -2.195 1.00 98.56 207 VAL A O 1
ATOM 1634 N N . CYS A 1 208 ? -4.664 -4.129 -0.708 1.00 98.69 208 CYS A N 1
ATOM 1635 C CA . CYS A 1 208 ? -4.547 -4.915 0.506 1.00 98.69 208 CYS A CA 1
ATOM 1636 C C . CYS A 1 208 ? -5.791 -4.730 1.379 1.00 98.69 208 CYS A C 1
ATOM 1638 O O . CYS A 1 208 ? -6.289 -3.619 1.560 1.00 98.69 208 CYS A O 1
ATOM 1640 N N . ARG A 1 209 ? -6.305 -5.830 1.927 1.00 98.56 209 ARG A N 1
ATOM 1641 C CA . ARG A 1 209 ? -7.484 -5.870 2.792 1.00 98.56 209 ARG A CA 1
ATOM 1642 C C . ARG A 1 209 ? -7.194 -6.620 4.079 1.00 98.56 209 ARG A C 1
ATOM 1644 O O . ARG A 1 209 ? -6.484 -7.624 4.078 1.00 98.56 209 ARG A O 1
ATOM 1651 N N . TYR A 1 210 ? -7.803 -6.162 5.163 1.00 98.12 210 TYR A N 1
ATOM 1652 C CA . TYR A 1 210 ? -7.728 -6.810 6.465 1.00 98.12 210 TYR A CA 1
ATOM 1653 C C . TYR A 1 210 ? -9.032 -6.620 7.224 1.00 98.12 210 TYR A C 1
ATOM 1655 O O . TYR A 1 210 ? -9.654 -5.566 7.149 1.00 98.12 210 TYR A O 1
ATOM 1663 N N . THR A 1 211 ? -9.457 -7.655 7.939 1.00 96.69 211 THR A N 1
ATOM 1664 C CA . THR A 1 211 ? -10.611 -7.591 8.838 1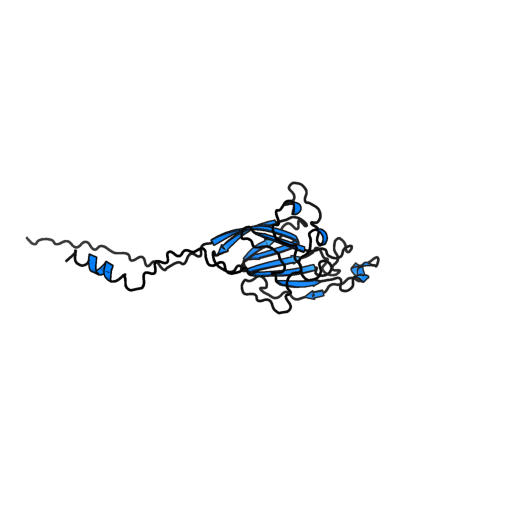.00 96.69 211 THR A CA 1
ATOM 1665 C C . THR A 1 211 ? -10.099 -7.854 10.239 1.00 96.69 211 THR A C 1
ATOM 1667 O O . THR A 1 211 ? -9.474 -8.889 10.474 1.00 96.69 211 THR A O 1
ATOM 1670 N N . THR A 1 212 ? -10.314 -6.914 11.157 1.00 94.06 212 THR A N 1
ATOM 1671 C CA . THR A 1 212 ? -9.944 -7.135 12.555 1.00 94.06 212 THR A CA 1
ATOM 1672 C C . THR A 1 212 ? -10.788 -8.264 13.131 1.00 94.06 212 THR A C 1
ATOM 1674 O O . THR A 1 212 ? -11.955 -8.398 12.758 1.00 94.06 212 THR A O 1
ATOM 1677 N N . PRO A 1 213 ? -10.264 -9.025 14.103 1.00 88.50 213 PRO A N 1
ATOM 1678 C CA . PRO A 1 213 ? -11.115 -9.849 14.944 1.00 88.50 213 PRO A CA 1
ATOM 1679 C C . PRO A 1 213 ? -12.236 -9.001 15.554 1.00 88.50 213 PRO A C 1
ATOM 1681 O O . PRO A 1 213 ? -12.027 -7.829 15.884 1.00 88.50 213 PRO A O 1
ATOM 1684 N N . ALA A 1 214 ? -13.415 -9.591 15.732 1.00 80.69 214 ALA A N 1
ATOM 1685 C CA . ALA A 1 214 ? -14.465 -8.952 16.508 1.00 80.69 214 ALA A CA 1
ATOM 1686 C C . ALA A 1 214 ? -13.970 -8.778 17.949 1.00 80.69 214 ALA A C 1
ATOM 1688 O O . ALA A 1 214 ? -13.691 -9.762 18.639 1.00 80.69 214 ALA A O 1
ATOM 1689 N N . THR A 1 215 ? -13.872 -7.539 18.420 1.00 67.50 215 THR A N 1
ATOM 1690 C CA . THR A 1 215 ? -13.672 -7.294 19.848 1.00 67.50 215 THR A CA 1
ATOM 1691 C C . THR A 1 215 ? -14.991 -7.609 20.547 1.00 67.50 215 THR A C 1
ATOM 1693 O O . THR A 1 215 ? -16.004 -7.023 20.167 1.00 67.50 215 THR A O 1
ATOM 1696 N N . PRO A 1 216 ? -15.041 -8.506 21.550 1.00 58.03 216 PRO A N 1
ATOM 1697 C CA . PRO A 1 216 ? -16.237 -8.663 22.368 1.00 58.03 216 PRO A CA 1
ATOM 1698 C C . PRO A 1 216 ? -16.570 -7.289 22.950 1.00 58.03 216 PRO A C 1
ATOM 1700 O O . PRO A 1 216 ? -15.748 -6.732 23.674 1.00 58.03 216 PRO A O 1
ATOM 1703 N N . GLY A 1 217 ? -17.700 -6.708 22.544 1.00 53.03 217 GLY A N 1
ATOM 1704 C CA . GLY A 1 217 ? -17.980 -5.296 22.788 1.00 53.03 217 GLY A CA 1
ATOM 1705 C C . GLY A 1 217 ? -17.741 -4.872 24.232 1.00 53.03 217 GLY A C 1
ATOM 1706 O O . GLY A 1 217 ? -18.217 -5.519 25.166 1.00 53.03 217 GLY A O 1
ATOM 1707 N N . GLY A 1 218 ? -17.026 -3.753 24.388 1.00 44.69 218 GLY A N 1
ATOM 1708 C CA . GLY A 1 218 ? -16.854 -3.030 25.650 1.00 44.69 218 GLY A CA 1
ATOM 1709 C C . GLY A 1 218 ? -18.163 -2.459 26.196 1.00 44.69 218 GLY A C 1
ATOM 1710 O O . GLY A 1 218 ? -18.195 -1.940 27.308 1.00 44.69 218 GLY A O 1
ATOM 1711 N N . GLY A 1 219 ? -19.266 -2.646 25.470 1.00 44.62 219 GLY A N 1
ATOM 1712 C CA . GLY A 1 219 ? -20.609 -2.557 25.999 1.00 44.62 219 GLY A CA 1
ATOM 1713 C C . GLY A 1 219 ? -20.832 -3.593 27.096 1.00 44.62 219 GLY A C 1
ATOM 1714 O O . GLY A 1 219 ? -21.482 -4.621 26.889 1.00 44.62 219 GLY A O 1
ATOM 1715 N N . THR A 1 220 ? -20.457 -3.249 28.329 1.00 36.75 220 THR A N 1
ATOM 1716 C CA . THR A 1 220 ? -21.369 -3.499 29.439 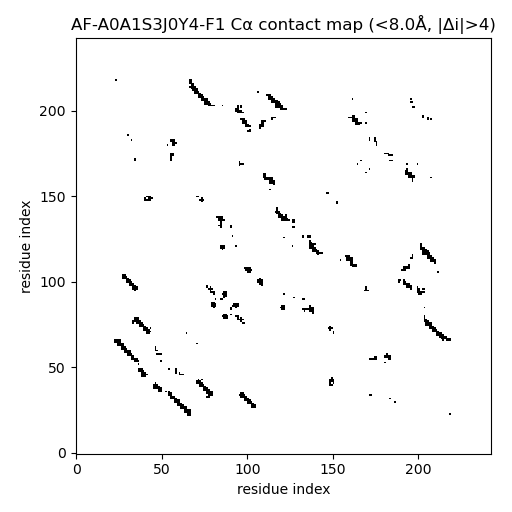1.00 36.75 220 THR A CA 1
ATOM 1717 C C . THR A 1 220 ? -22.669 -2.795 29.087 1.00 36.75 220 THR A C 1
ATOM 1719 O O . THR A 1 220 ? -22.952 -1.690 29.544 1.00 36.75 220 THR A O 1
ATOM 1722 N N . SER A 1 221 ? -23.508 -3.450 28.285 1.00 39.81 221 SER A N 1
ATOM 1723 C CA . SER A 1 221 ? -24.920 -3.231 28.435 1.00 39.81 221 SER A CA 1
ATOM 1724 C C . SER A 1 221 ? -25.175 -3.590 29.902 1.00 39.81 221 SER A C 1
ATOM 1726 O O . SER A 1 221 ? -25.276 -4.758 30.274 1.00 39.81 221 SER A O 1
ATOM 1728 N N . LEU A 1 222 ? -25.367 -2.578 30.747 1.00 41.50 222 LEU A N 1
ATOM 1729 C CA . LEU A 1 222 ? -26.467 -2.645 31.697 1.00 41.50 222 LEU A CA 1
ATOM 1730 C C . LEU A 1 222 ? -27.769 -2.682 30.874 1.00 41.50 222 LEU A C 1
ATOM 1732 O O . LEU A 1 222 ? -28.669 -1.863 31.030 1.00 41.50 222 LEU A O 1
ATOM 1736 N N . GLY A 1 223 ? -27.887 -3.675 29.987 1.00 36.28 223 GLY A N 1
ATOM 1737 C CA . GLY A 1 223 ? -29.145 -4.234 29.585 1.00 36.28 223 GLY A CA 1
ATOM 1738 C C . GLY A 1 223 ? -29.673 -4.821 30.869 1.00 36.28 223 GLY A C 1
ATOM 1739 O O . GLY A 1 223 ? -29.406 -5.970 31.219 1.00 36.28 223 GLY A O 1
ATOM 1740 N N . THR A 1 224 ? -30.380 -3.982 31.616 1.00 38.31 224 THR A N 1
ATOM 1741 C CA . THR A 1 224 ? -31.313 -4.463 32.606 1.00 38.31 224 THR A CA 1
ATOM 1742 C C . THR A 1 224 ? -32.202 -5.399 31.805 1.00 38.31 224 THR A C 1
ATOM 1744 O O . THR A 1 224 ? -33.034 -4.951 31.018 1.00 38.31 224 THR A O 1
ATOM 1747 N N . ARG A 1 225 ? -31.968 -6.711 31.927 1.00 37.84 225 ARG A N 1
ATOM 1748 C CA . ARG A 1 225 ? -32.933 -7.733 31.544 1.00 37.84 225 ARG A CA 1
ATOM 1749 C C . ARG A 1 225 ? -34.132 -7.524 32.462 1.00 37.84 225 ARG A C 1
ATOM 1751 O O . ARG A 1 225 ? -34.365 -8.284 33.397 1.00 37.84 225 ARG A O 1
ATOM 1758 N N . LEU A 1 226 ? -34.914 -6.486 32.192 1.00 35.44 226 LEU A N 1
ATOM 1759 C CA . LEU A 1 226 ? -36.315 -6.468 32.540 1.00 35.44 226 LEU A CA 1
ATOM 1760 C C . LEU A 1 226 ? -36.953 -7.468 31.586 1.00 35.44 226 LEU A C 1
ATOM 1762 O O . LEU A 1 226 ? -37.454 -7.138 30.516 1.00 35.44 226 LEU A O 1
ATOM 1766 N N . SER A 1 227 ? -36.839 -8.740 31.974 1.00 38.81 227 SER A N 1
ATOM 1767 C CA . SER A 1 227 ? -37.750 -9.776 31.518 1.00 38.81 227 SER A CA 1
ATOM 1768 C C . SER A 1 227 ? -39.172 -9.215 31.602 1.00 38.81 227 SER A C 1
ATOM 1770 O O . SER A 1 227 ? -39.523 -8.526 32.564 1.00 38.81 227 SER A O 1
ATOM 1772 N N . GLY A 1 228 ? -39.963 -9.452 30.556 1.00 41.16 228 GLY A N 1
ATOM 1773 C CA . GLY A 1 228 ? -41.306 -8.903 30.352 1.00 41.16 228 GLY A CA 1
ATOM 1774 C C . GLY A 1 228 ? -42.370 -9.372 31.352 1.00 41.16 228 GLY A C 1
ATOM 1775 O O . GLY A 1 228 ? -43.507 -9.597 30.962 1.00 41.16 228 GLY A O 1
ATOM 1776 N N . LEU A 1 229 ? -42.028 -9.522 32.632 1.00 36.06 229 LEU A N 1
ATOM 1777 C CA . LEU A 1 229 ? -42.944 -9.855 33.718 1.00 36.06 229 LEU A CA 1
ATOM 1778 C C . LEU A 1 229 ? -42.936 -8.843 34.875 1.00 36.06 229 LEU A C 1
ATOM 1780 O O . LEU A 1 229 ? -43.867 -8.854 35.676 1.00 36.06 229 LEU A O 1
ATOM 1784 N N . THR A 1 230 ? -41.974 -7.917 34.961 1.00 37.22 230 THR A N 1
ATOM 1785 C CA . THR A 1 230 ? -41.904 -6.995 36.117 1.00 37.22 230 THR A CA 1
ATOM 1786 C C . THR A 1 230 ? -42.703 -5.698 35.942 1.00 37.22 230 THR A C 1
ATOM 1788 O O . THR A 1 230 ? -42.994 -5.022 36.929 1.00 37.22 230 THR A O 1
ATOM 1791 N N . TYR A 1 231 ? -43.145 -5.360 34.725 1.00 38.47 231 TYR A N 1
ATOM 1792 C CA . TYR A 1 231 ? -43.929 -4.134 34.493 1.00 38.47 231 TYR A CA 1
ATOM 1793 C C . TYR A 1 231 ? -45.391 -4.229 34.968 1.00 38.47 231 TYR A C 1
ATOM 1795 O O . TYR A 1 231 ? -46.044 -3.206 35.160 1.00 38.47 231 TYR A O 1
ATOM 1803 N N . ALA A 1 232 ? -45.892 -5.438 35.243 1.00 37.84 232 ALA A N 1
ATOM 1804 C CA . ALA A 1 232 ? -47.241 -5.641 35.772 1.00 37.84 232 ALA A CA 1
ATOM 1805 C C . ALA A 1 232 ? -47.344 -5.452 37.301 1.00 37.84 232 ALA A C 1
ATOM 1807 O O . ALA A 1 232 ? -48.424 -5.145 37.801 1.00 37.84 232 ALA A O 1
ATOM 1808 N N . MET A 1 233 ? -46.249 -5.585 38.066 1.00 34.56 233 MET A N 1
ATOM 1809 C CA . MET A 1 233 ? -46.319 -5.492 39.537 1.00 34.56 233 MET A CA 1
ATOM 1810 C C . MET A 1 233 ? -46.120 -4.080 40.095 1.00 34.56 233 MET A C 1
ATOM 1812 O O . MET A 1 233 ? -46.657 -3.776 41.159 1.00 34.56 233 MET A O 1
ATOM 1816 N N . VAL A 1 234 ? -45.427 -3.185 39.384 1.00 36.81 234 VAL A N 1
ATOM 1817 C CA . VAL A 1 234 ? -45.279 -1.790 39.845 1.00 36.81 234 VAL A CA 1
ATOM 1818 C C . VAL A 1 234 ? -46.554 -0.978 39.567 1.00 36.81 234 VAL A C 1
ATOM 1820 O O . VAL A 1 234 ? -46.925 -0.116 40.362 1.00 36.81 234 VAL A O 1
ATOM 1823 N N . PHE A 1 235 ? -47.309 -1.323 38.517 1.00 37.28 235 PHE A N 1
ATOM 1824 C CA . PHE A 1 235 ? -48.566 -0.644 38.178 1.00 37.28 235 PHE A CA 1
ATOM 1825 C C . PHE A 1 235 ? -49.757 -1.025 39.077 1.00 37.28 235 PHE A C 1
ATOM 1827 O O . PHE A 1 235 ? -50.614 -0.179 39.326 1.00 37.28 235 PHE A O 1
ATOM 1834 N N . LEU A 1 236 ? -49.800 -2.234 39.656 1.00 35.47 236 LEU A N 1
ATOM 1835 C CA . LEU A 1 236 ? -50.858 -2.598 40.618 1.00 35.47 236 LEU A CA 1
ATOM 1836 C C . LEU A 1 236 ? -50.651 -2.009 42.026 1.00 35.47 236 LEU A C 1
ATOM 1838 O O . LEU A 1 236 ? -51.605 -1.933 42.802 1.00 35.47 236 LEU A O 1
ATOM 1842 N N . SER A 1 237 ? -49.438 -1.560 42.362 1.00 35.41 237 SER A N 1
ATOM 1843 C CA . SER A 1 237 ? -49.137 -0.963 43.670 1.00 35.41 237 SER A CA 1
ATOM 1844 C C . SER A 1 237 ? -49.591 0.496 43.795 1.00 35.41 237 SER A C 1
ATOM 1846 O O . SER A 1 237 ? -49.834 0.948 44.915 1.00 35.41 237 SER A O 1
ATOM 1848 N N . LEU A 1 238 ? -49.689 1.246 42.690 1.00 34.31 238 LEU A N 1
ATOM 1849 C CA . LEU A 1 238 ? -50.121 2.651 42.721 1.00 34.31 238 LEU A CA 1
ATOM 1850 C C . LEU A 1 238 ? -51.641 2.823 42.577 1.00 34.31 238 LEU A C 1
ATOM 1852 O O . LEU A 1 238 ? -52.193 3.781 43.112 1.00 34.31 238 LEU A O 1
ATOM 1856 N N . LEU A 1 239 ? -52.342 1.874 41.949 1.00 38.34 239 LEU A N 1
ATOM 1857 C CA . LEU A 1 239 ? -53.801 1.932 41.773 1.00 38.34 239 LEU A CA 1
ATOM 1858 C C . LEU A 1 239 ? -54.609 1.569 43.034 1.00 38.34 239 LEU A C 1
ATOM 1860 O O . LEU A 1 239 ? -55.793 1.876 43.096 1.00 38.34 239 LEU A O 1
ATOM 1864 N N . ARG A 1 240 ? -53.988 0.987 44.072 1.00 40.81 240 ARG A N 1
ATOM 1865 C CA . ARG A 1 240 ? -54.639 0.714 45.375 1.00 40.81 240 ARG A CA 1
ATOM 1866 C C . ARG A 1 240 ? -54.545 1.854 46.399 1.00 40.81 240 ARG A C 1
ATOM 1868 O O . ARG A 1 240 ? -54.982 1.680 47.530 1.00 40.81 240 ARG A O 1
ATOM 1875 N N . LYS A 1 241 ? -53.956 2.999 46.042 1.00 45.19 241 LYS A N 1
ATOM 1876 C CA . LYS A 1 241 ? -53.872 4.182 46.924 1.00 45.19 241 LYS A CA 1
ATOM 1877 C C . LYS A 1 241 ? -54.687 5.385 46.440 1.00 45.19 241 LYS A C 1
ATOM 1879 O O . LYS A 1 241 ? -54.618 6.435 47.068 1.00 45.19 241 LYS A O 1
ATOM 1884 N N . LEU A 1 242 ? -55.445 5.242 45.352 1.00 45.16 242 LEU A N 1
ATOM 1885 C CA . LEU A 1 242 ? -56.240 6.327 44.760 1.00 45.16 242 LEU A CA 1
ATOM 1886 C C . LEU A 1 242 ? -57.725 5.977 44.538 1.00 45.16 242 LEU A C 1
ATOM 1888 O O . LEU A 1 242 ? -58.432 6.766 43.919 1.00 45.16 242 LEU A O 1
ATOM 1892 N N . PHE A 1 243 ? -58.207 4.863 45.099 1.00 45.34 243 PHE A N 1
ATOM 1893 C CA . PHE A 1 243 ? -59.630 4.567 45.309 1.00 45.34 243 PHE A CA 1
ATOM 1894 C C . PHE A 1 243 ? -59.829 3.911 46.673 1.00 45.34 243 PHE A C 1
ATOM 1896 O O . PHE A 1 243 ? -58.994 3.042 47.018 1.00 45.34 243 PHE A O 1
#

Sequence (243 aa):
MPVLRTEAQILFIYLAIVGVNFSETKTVSGHVYVDNYFKLYVNGGFIADDTLFKPQTATAVSFDVGDGGENVFAIWAADNADNLTTLEYNDTQVGDGGLRMVLDDGTVTSSAWKCKTFFRGPIDLNCTSGPKPWTTCRGEHFTMPENWWTKNFTTDDTWVSATEFTDEEVGWGRAPREGEGINPRTISWGQSRFIWTSSLLYDNTVVCRYTTPATPGGGTSLGTRLSGLTYAMVFLSLLRKLF

Solvent-accessible surface area (backbone atoms only — not comparable to full-atom values): 14051 Å² total; per-residue (Å²): 137,83,82,87,81,87,81,83,85,79,84,80,80,82,80,80,78,74,84,75,81,77,75,55,68,41,80,42,40,37,41,38,37,30,41,37,36,43,40,38,20,49,58,46,41,83,76,51,55,54,86,76,76,58,63,32,34,32,46,80,48,74,50,76,42,68,59,40,49,62,49,29,40,21,34,43,38,27,32,69,47,39,89,55,30,23,20,20,83,90,58,72,41,66,41,49,27,35,36,34,33,33,36,77,82,70,55,52,30,41,50,84,26,35,16,35,71,37,28,33,14,41,79,49,72,72,30,64,78,50,102,56,22,74,82,62,22,36,47,51,78,49,88,76,66,82,65,66,43,35,57,85,54,77,82,60,91,79,42,38,63,20,38,69,47,54,69,82,75,46,54,64,73,63,72,53,56,93,90,71,54,43,47,58,90,77,56,89,50,79,88,35,27,35,27,42,51,95,38,43,48,35,44,37,25,35,41,38,35,39,68,47,73,63,42,80,44,84,69,76,65,82,66,73,80,72,58,98,68,61,76,66,60,64,59,61,65,59,62,68,75,78,109

Nearest PDB structures (foldseek):
  6li7-assembly1_A  TM=6.278E-01  e=1.115E-01  Pleurotus ostreatus
  3w5n-assembly1_A  TM=5.861E-01  e=3.592E-01  Streptomyces avermitilis MA-4680 = NBRC 14893
  6t0q-assembly1_A  TM=3.493E-01  e=2.622E-02  Pleurotus ostreatus